Protein AF-A0A4Q9LR45-F1 (afdb_monomer_lite)

Organism: NCBI:txid1176355

InterPro domains:
  IPR012098 SRP-independent targeting protein 3 [PF10032] (1-140)
  IPR012098 SRP-independent targeting protein 3 [PTHR28112] (2-158)

Secondary structure (DSSP, 8-state):
--TT-HHHHHHHHHHHHHHHHHHHHHHHHHHHHHHHH----EEEE-----TT---S---GGGPEEEEHHHHHHHHHHHHHHHHHHHHHHHHHHHHHS---HHHHHHHTHHHHHHHH-HHHHHHTT-----SSGGGSTTT------EEEETTEEEETTSPBPHHHHHHHHHHHHHHHHHHHTS---HHHHHHHIIIIIGGGHHHHHTTS---HHHHHHHHHHHHHHHHHTTSS-TTS-HHHHHS-GGGTS--PPPHHHHHHHHHHHHHHHHHHTTTT-HHHHHHHHHHHHHT-HHHHHHHHHHHHTTSS---

Radius of gyration: 30.27 Å; chains: 1; bounding box: 72×69×68 Å

Structure (mmCIF, N/CA/C/O backbone):
data_AF-A0A4Q9LR45-F1
#
_entry.id   AF-A0A4Q9LR45-F1
#
loop_
_atom_site.group_PDB
_atom_site.id
_atom_site.type_symbol
_atom_site.label_atom_id
_atom_site.label_alt_id
_atom_site.label_comp_id
_atom_site.label_asym_id
_atom_site.label_entity_id
_atom_site.label_seq_id
_atom_site.pdbx_PDB_ins_code
_atom_site.Cartn_x
_atom_site.Cartn_y
_atom_site.Cartn_z
_atom_site.occupancy
_atom_site.B_iso_or_equiv
_atom_site.auth_seq_id
_atom_site.auth_comp_id
_atom_site.auth_asym_id
_atom_site.auth_atom_id
_atom_site.pdbx_PDB_model_num
ATOM 1 N N . MET A 1 1 ? 32.822 1.059 -38.418 1.00 50.62 1 MET A N 1
ATOM 2 C CA . MET A 1 1 ? 34.025 1.914 -38.341 1.00 50.62 1 MET A CA 1
ATOM 3 C C . MET A 1 1 ? 35.078 1.131 -37.587 1.00 50.62 1 MET A C 1
ATOM 5 O O . MET A 1 1 ? 34.837 0.823 -36.426 1.00 50.62 1 MET A O 1
ATOM 9 N N . ASP A 1 2 ? 36.186 0.773 -38.230 1.00 49.81 2 ASP A N 1
ATOM 10 C CA . ASP A 1 2 ? 37.297 0.110 -37.544 1.00 49.81 2 ASP A CA 1
ATOM 11 C C . ASP A 1 2 ? 38.003 1.102 -36.621 1.00 49.81 2 ASP A C 1
ATOM 13 O O . ASP A 1 2 ? 38.719 2.008 -37.050 1.00 49.81 2 ASP A O 1
ATOM 17 N N . MET A 1 3 ? 37.766 0.938 -35.321 1.00 57.31 3 MET A N 1
ATOM 18 C CA . MET A 1 3 ? 38.300 1.794 -34.256 1.00 57.31 3 MET A CA 1
ATOM 19 C C . MET A 1 3 ? 39.778 1.493 -33.930 1.00 57.31 3 MET A C 1
ATOM 21 O O . MET A 1 3 ? 40.296 1.995 -32.934 1.00 57.31 3 MET A O 1
ATOM 25 N N . SER A 1 4 ? 40.446 0.665 -34.739 1.00 59.03 4 SER A N 1
ATOM 26 C CA . SER A 1 4 ? 41.841 0.228 -34.588 1.00 59.03 4 SER A CA 1
ATOM 27 C C . SER A 1 4 ? 42.856 1.146 -35.282 1.00 59.03 4 SER A C 1
ATOM 29 O O . SER A 1 4 ? 44.047 1.069 -34.988 1.00 59.03 4 SER A O 1
ATOM 31 N N . ASN A 1 5 ? 42.411 2.045 -36.168 1.00 75.69 5 ASN A N 1
ATOM 32 C CA . ASN A 1 5 ? 43.290 3.016 -36.820 1.00 75.69 5 ASN A CA 1
ATOM 33 C C . ASN A 1 5 ? 43.819 4.050 -35.812 1.00 75.69 5 ASN A C 1
ATOM 35 O O . ASN A 1 5 ? 43.052 4.784 -35.181 1.00 75.69 5 ASN A O 1
ATOM 39 N N . THR A 1 6 ? 45.144 4.157 -35.710 1.00 76.88 6 THR A N 1
ATOM 40 C CA . THR A 1 6 ? 45.847 5.020 -34.742 1.00 76.88 6 THR A CA 1
ATOM 41 C C . THR A 1 6 ? 45.458 6.494 -34.871 1.00 76.88 6 THR A C 1
ATOM 43 O O . THR A 1 6 ? 45.231 7.159 -33.861 1.00 76.88 6 THR A O 1
ATOM 46 N N . ASN A 1 7 ? 45.284 6.988 -36.099 1.00 81.81 7 ASN A N 1
ATOM 47 C CA . ASN A 1 7 ? 44.856 8.363 -36.369 1.00 81.81 7 ASN A CA 1
ATOM 48 C C . ASN A 1 7 ? 43.433 8.641 -35.857 1.00 81.81 7 ASN A C 1
ATOM 50 O O . ASN A 1 7 ? 43.198 9.663 -35.217 1.00 81.81 7 ASN A O 1
ATOM 54 N N . ILE A 1 8 ? 42.501 7.702 -36.060 1.00 82.00 8 ILE A N 1
ATOM 55 C CA . ILE A 1 8 ? 41.105 7.828 -35.608 1.00 82.00 8 ILE A CA 1
ATOM 56 C C . ILE A 1 8 ? 41.048 7.870 -34.076 1.00 82.00 8 ILE A C 1
ATOM 58 O O . ILE A 1 8 ? 40.331 8.684 -33.495 1.00 82.00 8 ILE A O 1
ATOM 62 N N . LEU A 1 9 ? 41.853 7.043 -33.405 1.00 83.94 9 LEU A N 1
ATOM 63 C CA . LEU A 1 9 ? 41.926 7.009 -31.946 1.00 83.94 9 LEU A CA 1
ATOM 64 C C . LEU A 1 9 ? 42.436 8.331 -31.348 1.00 83.94 9 LEU A C 1
ATOM 66 O O . LEU A 1 9 ? 41.910 8.789 -30.332 1.00 83.94 9 LEU A O 1
ATOM 70 N N . TRP A 1 10 ? 43.441 8.957 -31.968 1.00 85.94 10 TRP A N 1
ATOM 71 C CA . TRP A 1 10 ? 43.940 10.270 -31.550 1.00 85.94 10 TRP A CA 1
ATOM 72 C C . TRP A 1 10 ? 42.901 11.372 -31.753 1.00 85.94 10 TRP A C 1
ATOM 74 O O . TRP A 1 10 ? 42.665 12.152 -30.827 1.00 85.94 10 TRP A O 1
ATOM 84 N N . SER A 1 11 ? 42.214 11.389 -32.897 1.00 87.94 11 SER A N 1
ATOM 85 C CA . SER A 1 11 ? 41.111 12.324 -33.142 1.00 87.94 11 SER A CA 1
ATOM 86 C C . SER A 1 11 ? 40.006 12.192 -32.089 1.00 87.94 11 SER A C 1
ATOM 88 O O . SER A 1 11 ? 39.550 13.195 -31.542 1.00 87.94 11 SER A O 1
ATOM 90 N N . LEU A 1 12 ? 39.625 10.965 -31.721 1.00 87.38 12 LEU A N 1
ATOM 91 C CA . LEU A 1 12 ? 38.610 10.714 -30.693 1.00 87.38 12 LEU A CA 1
ATOM 92 C C . LEU A 1 12 ? 39.022 11.202 -29.300 1.00 87.38 12 LEU A C 1
ATOM 94 O O . LEU A 1 12 ? 38.189 11.734 -28.567 1.00 87.38 12 LEU A O 1
ATOM 98 N N . ARG A 1 13 ? 40.301 11.065 -28.930 1.00 90.00 13 ARG A N 1
ATOM 99 C CA . ARG A 1 13 ? 40.826 11.593 -27.658 1.00 90.00 13 ARG A CA 1
ATOM 100 C C . ARG A 1 13 ? 40.741 13.117 -27.612 1.00 90.00 13 ARG A C 1
ATOM 102 O O . ARG A 1 13 ? 40.311 13.664 -26.602 1.00 90.00 13 ARG A O 1
ATOM 109 N N . ILE A 1 14 ? 41.095 13.790 -28.707 1.00 91.81 14 ILE A N 1
ATOM 110 C CA . ILE A 1 14 ? 41.015 15.255 -28.820 1.00 91.81 14 ILE A CA 1
ATOM 111 C C . ILE A 1 14 ? 39.556 15.724 -28.722 1.00 91.81 14 ILE A C 1
ATOM 113 O O . ILE A 1 14 ? 39.252 16.657 -27.977 1.00 91.81 14 ILE A O 1
ATOM 117 N N . ILE A 1 15 ? 38.636 15.046 -29.415 1.00 92.44 15 ILE A N 1
ATOM 118 C CA . ILE A 1 15 ? 37.194 15.336 -29.351 1.00 92.44 15 ILE A CA 1
ATOM 119 C C . ILE A 1 15 ? 36.660 15.142 -27.927 1.00 92.44 15 ILE A C 1
ATOM 121 O O . ILE A 1 15 ? 35.924 15.983 -27.417 1.00 92.44 15 ILE A O 1
ATOM 125 N N . TYR A 1 16 ? 37.056 14.066 -27.249 1.00 93.00 16 TYR A N 1
ATOM 126 C CA . TYR A 1 16 ? 36.658 13.835 -25.865 1.00 93.00 16 TYR A CA 1
ATOM 127 C C . TYR A 1 16 ? 37.179 14.936 -24.930 1.00 93.00 16 TYR A C 1
ATOM 129 O O . TYR A 1 16 ? 36.390 15.525 -24.197 1.00 93.00 16 TYR A O 1
ATOM 137 N N . VAL A 1 17 ? 38.475 15.264 -24.978 1.00 92.75 1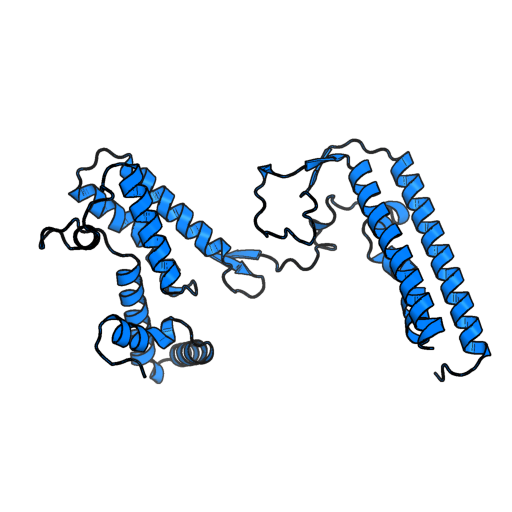7 VAL A N 1
ATOM 138 C CA . VAL A 1 17 ? 39.070 16.291 -24.102 1.00 92.75 17 VAL A CA 1
ATOM 139 C C . VAL A 1 17 ? 38.449 17.666 -24.351 1.00 92.75 17 VAL A C 1
ATOM 141 O O . VAL A 1 17 ? 38.070 18.343 -23.397 1.00 92.75 17 VAL A O 1
ATOM 144 N N . SER A 1 18 ? 38.281 18.062 -25.616 1.00 93.62 18 SER A N 1
ATOM 145 C CA . SER A 1 18 ? 37.623 19.329 -25.966 1.00 93.62 18 SER A CA 1
ATOM 146 C C . SER A 1 18 ? 36.170 19.380 -25.484 1.00 93.62 18 SER A C 1
ATOM 148 O O . SER A 1 18 ? 35.748 20.387 -24.917 1.00 93.62 18 SER A O 1
ATOM 150 N N . SER A 1 19 ? 35.428 18.278 -25.613 1.00 93.69 19 SER A N 1
ATOM 151 C CA . SER A 1 19 ? 34.068 18.148 -25.083 1.00 93.69 19 SER A CA 1
ATOM 152 C C . SER A 1 19 ? 34.016 18.259 -23.549 1.00 93.69 19 SER A C 1
ATOM 154 O O . SER A 1 19 ? 33.175 18.982 -23.011 1.00 93.69 19 SER A O 1
ATOM 156 N N . GLN A 1 20 ? 34.949 17.634 -22.821 1.00 92.38 20 GLN A N 1
ATOM 157 C CA . GLN A 1 20 ? 35.013 17.758 -21.357 1.00 92.38 20 GLN A CA 1
ATOM 158 C C . GLN A 1 20 ? 35.367 19.182 -20.905 1.00 92.38 20 GLN A C 1
ATOM 160 O O . GLN A 1 20 ? 34.785 19.683 -19.942 1.00 92.38 20 GLN A O 1
ATOM 165 N N . LEU A 1 21 ? 36.273 19.862 -21.616 1.00 94.38 21 LEU A N 1
ATOM 166 C CA . LEU A 1 21 ? 36.597 21.268 -21.354 1.00 94.38 21 LEU A CA 1
ATOM 167 C C . LEU A 1 21 ? 35.389 22.181 -21.591 1.00 94.38 21 LEU A C 1
ATOM 169 O O . LEU A 1 21 ? 35.100 23.036 -20.754 1.00 94.38 21 LEU A O 1
ATOM 173 N N . LEU A 1 22 ? 34.642 21.961 -22.679 1.00 94.19 22 LEU A N 1
ATOM 174 C CA . LEU A 1 22 ? 33.381 22.659 -22.936 1.00 94.19 22 LEU A CA 1
ATOM 175 C C . LEU A 1 22 ? 32.391 22.444 -21.780 1.00 94.19 22 LEU A C 1
ATOM 177 O O . LEU A 1 22 ? 31.763 23.394 -21.320 1.00 94.19 22 LEU A O 1
ATOM 181 N N . TYR A 1 23 ? 32.263 21.214 -21.278 1.00 93.94 23 TYR A N 1
ATOM 182 C CA . TYR A 1 23 ? 31.345 20.914 -20.180 1.00 93.94 23 TYR A CA 1
ATOM 183 C C . TYR A 1 23 ? 31.726 21.629 -18.878 1.00 93.94 23 TYR A C 1
ATOM 185 O O . TYR A 1 23 ? 30.859 22.218 -18.229 1.00 93.94 23 TYR A O 1
ATOM 193 N N . LEU A 1 24 ? 33.020 21.653 -18.533 1.00 94.12 24 LEU A N 1
ATOM 194 C CA . LEU A 1 24 ? 33.535 22.414 -17.388 1.00 94.12 24 LEU A CA 1
ATOM 195 C C . LEU A 1 24 ? 33.289 23.916 -17.542 1.00 94.12 24 LEU A C 1
ATOM 197 O O . LEU A 1 24 ? 32.894 24.567 -16.576 1.00 94.12 24 LEU A O 1
ATOM 201 N N . LEU A 1 25 ? 33.474 24.459 -18.748 1.00 94.81 25 LEU A N 1
ATOM 202 C CA . LEU A 1 25 ? 33.193 25.864 -19.037 1.00 94.81 25 LEU A CA 1
ATOM 203 C C . LEU A 1 25 ? 31.709 26.195 -18.816 1.00 94.81 25 LEU A C 1
ATOM 205 O O . LEU A 1 25 ? 31.388 27.183 -18.157 1.00 94.81 25 LEU A O 1
ATOM 209 N N . LEU A 1 26 ? 30.796 25.355 -19.310 1.00 94.56 26 LEU A N 1
ATOM 210 C CA . LEU A 1 26 ? 29.355 25.537 -19.108 1.00 94.56 26 LEU A CA 1
ATOM 211 C C . LEU A 1 26 ? 28.974 25.464 -17.623 1.00 94.56 26 LEU A C 1
ATOM 213 O O . LEU A 1 26 ? 28.213 26.301 -17.138 1.00 94.56 26 LEU A O 1
ATOM 217 N N . LEU A 1 27 ? 29.536 24.508 -16.881 1.00 93.38 27 LEU A N 1
ATOM 218 C CA . LEU A 1 27 ? 29.341 24.393 -15.434 1.00 93.38 27 LEU A CA 1
ATOM 219 C C . LEU A 1 27 ? 29.878 25.614 -14.678 1.00 93.38 27 LEU A C 1
ATOM 221 O O . LEU A 1 27 ? 29.226 26.097 -13.752 1.00 93.38 27 LEU A O 1
ATOM 225 N N . TYR A 1 28 ? 31.024 26.150 -15.094 1.00 95.00 28 TYR A N 1
ATOM 226 C CA . TYR A 1 28 ? 31.586 27.375 -14.534 1.00 95.00 28 TYR A CA 1
ATOM 227 C C . TYR A 1 28 ? 30.656 28.581 -14.749 1.00 95.00 28 TYR A C 1
ATOM 229 O O . TYR A 1 28 ? 30.386 29.328 -13.806 1.00 95.00 28 TYR A O 1
ATOM 237 N N . ILE A 1 29 ? 30.084 28.728 -15.951 1.00 94.81 29 ILE A N 1
ATOM 238 C CA . ILE A 1 29 ? 29.087 29.770 -16.246 1.00 94.81 29 ILE A CA 1
ATOM 239 C C . ILE A 1 29 ? 27.854 29.614 -15.345 1.00 94.81 29 ILE A C 1
ATOM 241 O O . ILE A 1 29 ? 27.395 30.597 -14.762 1.00 94.81 29 ILE A O 1
ATOM 245 N N . ILE A 1 30 ? 27.335 28.389 -15.193 1.00 93.62 30 ILE A N 1
ATOM 246 C CA . ILE A 1 30 ? 26.181 28.101 -14.326 1.00 93.62 30 ILE A CA 1
ATOM 247 C C . ILE A 1 30 ? 26.490 28.470 -12.872 1.00 93.62 30 ILE A C 1
ATOM 249 O O . ILE A 1 30 ? 25.698 29.173 -12.249 1.00 93.62 30 ILE A O 1
ATOM 253 N N . LYS A 1 31 ? 27.652 28.067 -12.339 1.00 95.06 31 LYS A N 1
ATOM 254 C CA . LYS A 1 31 ? 28.078 28.414 -10.975 1.00 95.06 31 LYS A CA 1
ATOM 255 C C . LYS A 1 31 ? 28.068 29.926 -10.756 1.00 95.06 31 LYS A C 1
ATOM 257 O O . LYS A 1 31 ? 27.512 30.394 -9.764 1.00 95.06 31 LYS A O 1
ATOM 262 N N . ASN A 1 32 ? 28.651 30.683 -11.683 1.00 93.56 32 ASN A N 1
ATOM 263 C CA . ASN A 1 32 ? 28.686 32.138 -11.581 1.00 93.56 32 ASN A CA 1
ATOM 264 C C . ASN A 1 32 ? 27.270 32.728 -11.613 1.00 93.56 32 ASN A C 1
ATOM 266 O O . ASN A 1 32 ? 26.949 33.563 -10.773 1.00 93.56 32 ASN A O 1
ATOM 270 N N . ARG A 1 33 ? 26.382 32.234 -12.489 1.00 92.12 33 ARG A N 1
ATOM 271 C CA . ARG A 1 33 ? 24.977 32.676 -12.520 1.00 92.12 33 ARG A CA 1
ATOM 272 C C . ARG A 1 33 ? 24.214 32.341 -11.232 1.00 92.12 33 ARG A C 1
ATOM 274 O O . ARG A 1 33 ? 23.449 33.184 -10.769 1.00 92.12 33 ARG A O 1
ATOM 281 N N . ILE A 1 34 ? 24.429 31.173 -10.618 1.00 91.88 34 ILE A N 1
ATOM 282 C CA . ILE A 1 34 ? 23.824 30.815 -9.317 1.00 91.88 34 ILE A CA 1
ATOM 283 C C . ILE A 1 34 ? 24.259 31.814 -8.236 1.00 91.88 34 ILE A C 1
ATOM 285 O O . ILE A 1 34 ? 23.434 32.331 -7.484 1.00 91.88 34 ILE A O 1
ATOM 289 N N . ILE A 1 35 ? 25.556 32.127 -8.178 1.00 92.06 35 ILE A N 1
ATOM 290 C CA . ILE A 1 35 ? 26.108 33.051 -7.180 1.00 92.06 35 ILE A CA 1
ATOM 291 C C . ILE A 1 35 ? 25.582 34.475 -7.400 1.00 92.06 35 ILE A C 1
ATOM 293 O O . ILE A 1 35 ? 25.197 35.122 -6.429 1.00 92.06 35 ILE A O 1
ATOM 297 N N . SER A 1 36 ? 25.521 34.940 -8.652 1.00 89.69 36 SER A N 1
ATOM 298 C CA . SER A 1 36 ? 25.036 36.282 -8.998 1.00 89.69 36 SER A CA 1
ATOM 299 C C . SER A 1 36 ? 23.527 36.461 -8.818 1.00 89.69 36 SER A C 1
ATOM 301 O O . SER A 1 36 ? 23.096 37.554 -8.471 1.00 89.69 36 SER A O 1
ATOM 303 N N . THR A 1 37 ? 22.717 35.421 -9.048 1.00 86.50 37 THR A N 1
ATOM 304 C CA . THR A 1 37 ? 21.251 35.500 -8.878 1.00 86.50 37 THR A CA 1
ATOM 305 C C . THR A 1 37 ? 20.826 35.533 -7.411 1.00 86.50 37 THR A C 1
ATOM 307 O O . THR A 1 37 ? 19.834 36.180 -7.097 1.00 86.50 37 THR A O 1
ATOM 310 N N . ASN A 1 38 ? 21.587 34.880 -6.522 1.00 86.44 38 ASN A N 1
ATOM 311 C CA . ASN A 1 38 ? 21.456 34.956 -5.062 1.00 86.44 38 ASN A CA 1
ATOM 312 C C . ASN A 1 38 ? 20.004 34.879 -4.531 1.00 86.44 38 ASN A C 1
ATOM 314 O O . ASN A 1 38 ? 19.595 35.685 -3.699 1.00 86.44 38 ASN A O 1
ATOM 318 N N . ASP A 1 39 ? 19.225 33.910 -5.017 1.00 84.88 39 ASP A N 1
ATOM 319 C CA . ASP A 1 39 ? 17.818 33.734 -4.641 1.00 84.88 39 ASP A CA 1
ATOM 320 C C . ASP A 1 39 ? 17.684 33.163 -3.217 1.00 84.88 39 ASP A C 1
ATOM 322 O O . ASP A 1 39 ? 18.119 32.040 -2.953 1.00 84.88 39 ASP A O 1
ATOM 326 N N . THR A 1 40 ? 17.099 33.945 -2.304 1.00 87.81 40 THR A N 1
ATOM 327 C CA . THR A 1 40 ? 16.945 33.620 -0.872 1.00 87.81 40 THR A CA 1
ATOM 328 C C . THR A 1 40 ? 15.577 33.041 -0.508 1.00 87.81 40 THR A C 1
ATOM 330 O O . THR A 1 40 ? 15.289 32.835 0.674 1.00 87.81 40 THR A O 1
ATOM 333 N N . ARG A 1 41 ? 14.711 32.769 -1.494 1.00 87.00 41 ARG A N 1
ATOM 334 C CA . ARG A 1 41 ? 13.416 32.122 -1.242 1.00 87.00 41 ARG A CA 1
ATOM 335 C C . ARG A 1 41 ? 13.628 30.759 -0.587 1.00 87.00 41 ARG A C 1
ATOM 337 O O . ARG A 1 41 ? 14.556 30.033 -0.934 1.00 87.00 41 ARG A O 1
ATOM 344 N N . LYS A 1 42 ? 12.764 30.414 0.369 1.00 87.00 42 LYS A N 1
ATOM 345 C CA . LYS A 1 42 ? 12.835 29.146 1.103 1.00 87.00 42 LYS A CA 1
ATOM 346 C C . LYS A 1 42 ? 12.077 28.040 0.371 1.00 87.00 42 LYS A C 1
ATOM 348 O O . LYS A 1 42 ? 10.993 28.271 -0.160 1.00 87.00 42 LYS A O 1
ATOM 353 N N . LEU A 1 43 ? 12.641 26.839 0.388 1.00 83.69 43 LEU A N 1
ATOM 354 C CA . LEU A 1 43 ? 12.117 25.622 -0.218 1.00 83.69 43 LEU A CA 1
ATOM 355 C C . LEU A 1 43 ? 12.138 24.488 0.808 1.00 83.69 43 LEU A C 1
ATOM 357 O O . LEU A 1 43 ? 13.153 24.281 1.468 1.00 83.69 43 LEU A O 1
ATOM 361 N N . LYS A 1 44 ? 11.051 23.721 0.911 1.00 81.00 44 LYS A N 1
ATOM 362 C CA . LYS A 1 44 ? 11.016 22.490 1.711 1.00 81.00 44 LYS A CA 1
ATOM 363 C C . LYS A 1 44 ? 11.484 21.322 0.849 1.00 81.00 44 LYS A C 1
ATOM 365 O O . LYS A 1 44 ? 10.873 21.046 -0.181 1.00 81.00 44 LYS A O 1
ATOM 370 N N . VAL A 1 45 ? 12.569 20.658 1.242 1.00 77.19 45 VAL A N 1
ATOM 371 C CA . VAL A 1 45 ? 13.141 19.525 0.496 1.00 77.19 45 VAL A CA 1
ATOM 372 C C . VAL A 1 45 ? 13.344 18.331 1.419 1.00 77.19 45 VAL A C 1
ATOM 374 O O . VAL A 1 45 ? 13.695 18.483 2.588 1.00 77.19 45 VAL A O 1
ATOM 377 N N . LYS A 1 46 ? 13.148 17.126 0.873 1.00 68.75 46 LYS A N 1
ATOM 378 C CA . LYS A 1 46 ? 13.417 15.869 1.580 1.00 68.75 46 LYS A CA 1
ATOM 379 C C . LYS A 1 46 ? 14.900 15.778 1.972 1.00 68.75 46 LYS A C 1
ATOM 381 O O . LYS A 1 46 ? 15.756 16.067 1.127 1.00 68.75 46 LYS A O 1
ATOM 386 N N . PRO A 1 47 ? 15.229 15.363 3.207 1.00 63.00 47 PRO A N 1
ATOM 387 C CA . PRO A 1 47 ? 16.612 15.154 3.608 1.00 63.00 47 PRO A CA 1
ATOM 388 C C . PRO A 1 47 ? 17.247 14.038 2.769 1.00 63.00 47 PRO A C 1
ATOM 390 O O . PRO A 1 47 ? 16.591 13.083 2.350 1.00 63.00 47 PRO A O 1
ATOM 393 N N . GLU A 1 48 ? 18.547 14.159 2.502 1.00 56.31 48 GLU A N 1
ATOM 394 C CA . GLU A 1 48 ? 19.299 13.072 1.876 1.00 56.31 48 GLU A CA 1
ATOM 395 C C . GLU A 1 48 ? 19.537 11.981 2.911 1.00 56.31 48 GLU A C 1
ATOM 397 O O . GLU A 1 48 ? 20.365 12.124 3.807 1.00 56.31 48 GLU A O 1
ATOM 402 N N . ILE A 1 49 ? 18.801 10.884 2.775 1.00 53.91 49 ILE A N 1
ATOM 403 C CA . ILE A 1 49 ? 19.033 9.686 3.568 1.00 53.91 49 ILE A CA 1
ATOM 404 C C . ILE A 1 49 ? 20.352 9.044 3.108 1.00 53.91 49 ILE A C 1
ATOM 406 O O . ILE A 1 49 ? 20.618 8.940 1.905 1.00 53.91 49 ILE A O 1
ATOM 410 N N . SER A 1 50 ? 21.188 8.608 4.055 1.00 41.06 50 SER A N 1
ATOM 411 C CA . SER A 1 50 ? 22.412 7.860 3.746 1.00 41.06 50 SER A CA 1
ATOM 412 C C . SER A 1 50 ? 22.079 6.579 2.963 1.00 41.06 50 SER A C 1
ATOM 414 O O . SER A 1 50 ? 21.034 5.963 3.172 1.00 41.06 50 SER A O 1
ATOM 416 N N . PHE A 1 51 ? 22.969 6.143 2.064 1.00 40.47 51 PHE A N 1
ATOM 417 C CA . PHE A 1 51 ? 22.742 4.963 1.208 1.00 40.47 51 PHE A CA 1
ATOM 418 C C . PHE A 1 51 ? 22.408 3.683 2.007 1.00 40.47 51 PHE A C 1
ATOM 420 O O . PHE A 1 51 ? 21.771 2.777 1.479 1.00 40.47 51 PHE A O 1
ATOM 427 N N . PHE A 1 52 ? 22.795 3.632 3.285 1.00 45.62 52 PHE A N 1
ATOM 428 C CA . PHE A 1 52 ? 22.590 2.505 4.195 1.00 45.62 52 PHE A CA 1
ATOM 429 C C . PHE A 1 52 ? 21.318 2.591 5.061 1.00 45.62 52 PHE A C 1
ATOM 431 O O . PHE A 1 52 ? 21.018 1.634 5.765 1.00 45.62 52 PHE A O 1
ATOM 438 N N . GLN A 1 53 ? 20.555 3.689 5.021 1.00 43.22 53 GLN A N 1
ATOM 439 C CA . GLN A 1 53 ? 19.371 3.899 5.877 1.00 43.22 53 GLN A CA 1
ATOM 440 C C . GLN A 1 53 ? 18.087 4.147 5.078 1.00 43.22 53 GLN A C 1
ATOM 442 O O 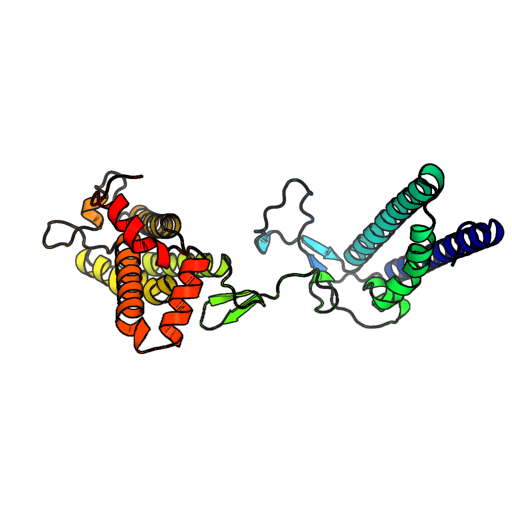. GLN A 1 53 ? 17.213 4.890 5.510 1.00 43.22 53 GLN A O 1
ATOM 447 N N . ARG A 1 54 ? 17.959 3.564 3.885 1.00 37.59 54 ARG A N 1
ATOM 448 C CA . ARG A 1 54 ? 16.818 3.817 3.000 1.00 37.59 54 ARG A CA 1
ATOM 449 C C . ARG A 1 54 ? 15.534 3.155 3.523 1.00 37.59 54 ARG A C 1
ATOM 451 O O . ARG A 1 54 ? 15.215 2.040 3.131 1.00 37.59 54 ARG A O 1
ATOM 458 N N . ASN A 1 55 ? 14.794 3.867 4.368 1.00 38.84 55 ASN A N 1
ATOM 459 C CA . ASN A 1 55 ? 13.397 3.574 4.682 1.00 38.84 55 ASN A CA 1
ATOM 460 C C . ASN A 1 55 ? 12.514 4.510 3.836 1.00 38.84 55 ASN A C 1
ATOM 462 O O . ASN A 1 55 ? 12.640 5.728 3.923 1.00 38.84 55 ASN A O 1
ATOM 466 N N . ASP A 1 56 ? 11.640 3.955 2.991 1.00 41.16 56 ASP A N 1
ATOM 467 C CA . ASP A 1 56 ? 10.836 4.701 1.999 1.00 41.16 56 ASP A CA 1
ATOM 468 C C . ASP A 1 56 ? 9.599 5.429 2.589 1.00 41.16 56 ASP A C 1
ATOM 470 O O . ASP A 1 56 ? 8.702 5.864 1.861 1.00 41.16 56 ASP A O 1
ATOM 474 N N . THR A 1 57 ? 9.554 5.617 3.907 1.00 44.47 57 THR A N 1
ATOM 475 C CA . THR A 1 57 ? 8.474 6.297 4.635 1.00 44.47 57 THR A CA 1
ATOM 476 C C . THR A 1 57 ? 9.043 7.474 5.423 1.00 44.47 57 THR A C 1
ATOM 478 O O . THR A 1 57 ? 9.351 7.333 6.602 1.00 44.47 57 THR A O 1
ATOM 481 N N . LEU A 1 58 ? 9.208 8.626 4.769 1.00 44.84 58 LEU A N 1
ATOM 482 C CA . LEU A 1 58 ? 9.465 9.888 5.471 1.00 44.84 58 LEU A CA 1
ATOM 483 C C . LEU A 1 58 ? 8.158 10.684 5.535 1.00 44.84 58 LEU A C 1
ATOM 485 O O . LEU A 1 58 ? 7.538 10.942 4.494 1.00 44.84 58 LEU A O 1
ATOM 489 N N . GLU A 1 59 ? 7.745 11.028 6.751 1.00 44.81 59 GLU A N 1
ATOM 490 C CA . GLU A 1 59 ? 6.611 11.907 7.052 1.00 44.81 59 GLU A CA 1
ATOM 491 C C . GLU A 1 59 ? 6.950 13.370 6.681 1.00 44.81 59 GLU A C 1
ATOM 493 O O . GLU A 1 59 ? 8.118 13.741 6.550 1.00 44.81 59 GLU A O 1
ATOM 498 N N . GLU A 1 60 ? 5.936 14.219 6.463 1.00 46.81 60 GLU A N 1
ATOM 499 C CA . GLU A 1 60 ? 6.122 15.628 6.052 1.00 46.81 60 GLU A CA 1
ATOM 500 C C . GLU A 1 60 ? 6.922 16.469 7.068 1.00 46.81 60 GLU A C 1
ATOM 502 O O . GLU A 1 60 ? 7.519 17.480 6.689 1.00 46.81 60 GLU A O 1
ATOM 507 N N . ASP A 1 61 ? 6.992 16.020 8.324 1.00 43.84 61 ASP A N 1
ATOM 508 C CA . ASP A 1 61 ? 7.657 16.704 9.437 1.00 43.84 61 ASP A CA 1
ATOM 509 C C . ASP A 1 61 ? 9.199 16.619 9.400 1.00 43.84 61 ASP A C 1
ATOM 511 O O . ASP A 1 61 ? 9.873 17.352 10.122 1.00 43.84 61 ASP A O 1
ATOM 515 N N . GLU A 1 62 ? 9.785 15.799 8.519 1.00 55.28 62 GLU A N 1
ATOM 516 C CA . GLU A 1 62 ? 11.248 15.671 8.359 1.00 55.28 62 GLU A CA 1
ATOM 517 C C . GLU A 1 62 ? 11.832 16.532 7.219 1.00 55.28 62 GLU A C 1
ATOM 519 O O . GLU A 1 62 ? 13.028 16.467 6.920 1.00 55.28 62 GLU A O 1
ATOM 524 N N . MET A 1 63 ? 11.009 17.344 6.548 1.00 60.12 63 MET A N 1
ATOM 525 C CA . MET A 1 63 ? 11.444 18.195 5.433 1.00 60.12 63 MET A CA 1
ATOM 526 C C . MET A 1 63 ? 12.345 19.341 5.913 1.00 60.12 63 MET A C 1
ATOM 528 O O . MET A 1 63 ? 11.968 20.128 6.778 1.00 60.12 63 MET A O 1
ATOM 532 N N . VAL A 1 64 ? 13.515 19.500 5.290 1.00 75.12 64 VAL A N 1
ATOM 533 C CA . VAL A 1 64 ? 14.461 20.574 5.622 1.00 75.12 64 VAL A CA 1
ATOM 534 C C . VAL A 1 64 ? 14.143 21.817 4.791 1.00 75.12 64 VAL A C 1
ATOM 536 O O . VAL A 1 64 ? 14.020 21.741 3.565 1.00 75.12 64 VAL A O 1
ATOM 539 N N . GLU A 1 65 ? 14.037 22.975 5.446 1.00 80.44 65 GLU A N 1
ATOM 540 C CA . GLU A 1 65 ? 13.963 24.270 4.766 1.00 80.44 65 GLU A CA 1
ATOM 541 C C . GLU A 1 65 ? 15.353 24.687 4.274 1.00 80.44 65 GLU A C 1
ATOM 543 O O . GLU A 1 65 ? 16.258 24.937 5.069 1.00 80.44 65 GLU A O 1
ATOM 548 N N . ILE A 1 66 ? 15.520 24.794 2.959 1.00 85.25 66 ILE A N 1
ATOM 549 C CA . ILE A 1 66 ? 16.752 25.259 2.316 1.00 85.25 66 ILE A CA 1
ATOM 550 C C . ILE A 1 66 ? 16.460 26.427 1.376 1.00 85.25 66 ILE A C 1
ATOM 552 O O . ILE A 1 66 ? 15.360 26.557 0.842 1.00 85.25 66 ILE A O 1
ATOM 556 N N . SER A 1 67 ? 17.445 27.296 1.163 1.00 89.88 67 SER A N 1
ATOM 557 C CA . SER A 1 67 ? 17.332 28.390 0.197 1.00 89.88 67 SER A CA 1
ATOM 558 C C . SER A 1 67 ? 17.393 27.871 -1.245 1.00 89.88 67 SER A C 1
ATOM 560 O O . SER A 1 67 ? 18.082 26.887 -1.524 1.00 89.88 67 SER A O 1
ATOM 562 N N . PHE A 1 68 ? 16.732 28.552 -2.184 1.00 88.19 68 PHE A N 1
ATOM 563 C CA . PHE A 1 68 ? 16.796 28.238 -3.619 1.00 88.19 68 PHE A CA 1
ATOM 564 C C . PHE A 1 68 ? 18.240 28.239 -4.143 1.00 88.19 68 PHE A C 1
ATOM 566 O O . PHE A 1 68 ? 18.636 27.318 -4.859 1.00 88.19 68 PHE A O 1
ATOM 573 N N . LYS A 1 69 ? 19.052 29.224 -3.736 1.00 90.00 69 LYS A N 1
ATOM 574 C CA . LYS A 1 69 ? 20.485 29.275 -4.066 1.00 90.00 69 LYS A CA 1
ATOM 575 C C . LYS A 1 69 ? 21.241 28.045 -3.565 1.00 90.00 69 LYS A C 1
ATOM 577 O O . LYS A 1 69 ? 22.037 27.470 -4.306 1.00 90.00 69 LYS A O 1
ATOM 582 N N . ASP A 1 70 ? 21.006 27.655 -2.315 1.00 89.19 70 ASP A N 1
ATOM 583 C CA . ASP A 1 70 ? 21.717 26.539 -1.686 1.00 89.19 70 ASP A CA 1
ATOM 584 C C . ASP A 1 70 ? 21.307 25.207 -2.316 1.00 89.19 70 ASP A C 1
ATOM 586 O O . ASP A 1 70 ? 22.153 24.340 -2.535 1.00 89.19 70 ASP A O 1
ATOM 590 N N . TYR A 1 71 ? 20.029 25.069 -2.683 1.00 90.62 71 TYR A N 1
ATOM 591 C CA . TYR A 1 71 ? 19.528 23.930 -3.446 1.00 90.62 71 TYR A CA 1
ATOM 592 C C . TYR A 1 71 ? 20.207 23.817 -4.817 1.00 90.62 71 TYR A C 1
ATOM 594 O O . TYR A 1 71 ? 20.769 22.769 -5.140 1.00 90.62 71 TYR A O 1
ATOM 602 N N . ASP A 1 72 ? 20.228 24.899 -5.599 1.00 92.06 72 ASP A N 1
ATOM 603 C CA . ASP A 1 72 ? 20.843 24.898 -6.931 1.00 92.06 72 ASP A CA 1
ATOM 604 C C . ASP A 1 72 ? 22.355 24.657 -6.860 1.00 92.06 72 ASP A C 1
ATOM 606 O O . ASP A 1 72 ? 22.912 23.914 -7.672 1.00 92.06 72 ASP A O 1
ATOM 610 N N . TYR A 1 73 ? 23.029 25.228 -5.857 1.00 92.25 73 TYR A N 1
ATOM 611 C CA . TYR A 1 73 ? 24.446 24.972 -5.608 1.00 92.25 73 TYR A CA 1
ATOM 612 C C . TYR A 1 73 ? 24.705 23.512 -5.208 1.00 92.25 73 TYR A C 1
ATOM 614 O O . TYR A 1 73 ? 25.686 22.904 -5.649 1.00 92.25 73 TYR A O 1
ATOM 622 N N . LYS A 1 74 ? 23.810 22.914 -4.413 1.00 90.81 74 LYS A N 1
ATOM 623 C CA . LYS A 1 74 ? 23.875 21.498 -4.047 1.00 90.81 74 LYS A CA 1
ATOM 624 C C . LYS A 1 74 ? 23.733 20.608 -5.280 1.00 90.81 74 LYS A C 1
ATOM 626 O O . LYS A 1 74 ? 24.578 19.734 -5.481 1.00 90.81 74 LYS A O 1
ATOM 631 N N . GLU A 1 75 ? 22.749 20.857 -6.138 1.00 90.44 75 GLU A N 1
ATOM 632 C CA . GLU A 1 75 ? 22.566 20.124 -7.399 1.00 90.44 75 GLU A CA 1
ATOM 633 C C . GLU A 1 75 ? 23.753 20.314 -8.359 1.00 90.44 75 GLU A C 1
ATOM 635 O O . GLU A 1 75 ? 24.259 19.340 -8.921 1.00 90.44 75 GLU A O 1
ATOM 640 N N . TYR A 1 76 ? 24.300 21.529 -8.457 1.00 93.94 76 TYR A N 1
ATOM 641 C CA . TYR A 1 76 ? 25.543 21.796 -9.185 1.00 93.94 76 TYR A CA 1
ATOM 642 C C . TYR A 1 76 ? 26.703 20.938 -8.658 1.00 93.94 76 TYR A C 1
ATOM 644 O O . TYR A 1 76 ? 27.418 20.294 -9.431 1.00 93.94 76 TYR A O 1
ATOM 652 N N . SER A 1 77 ? 26.874 20.879 -7.333 1.00 91.81 77 SER A N 1
ATOM 653 C CA . SER A 1 77 ? 27.961 20.120 -6.710 1.00 91.81 77 SER A CA 1
ATOM 654 C C . SER A 1 77 ? 27.853 18.615 -6.980 1.00 91.81 77 SER A C 1
ATOM 656 O O . SER A 1 77 ? 28.876 17.952 -7.162 1.00 91.81 77 SER A O 1
ATOM 658 N N . LYS A 1 78 ? 26.628 18.075 -7.070 1.00 91.00 78 LYS A N 1
ATOM 659 C CA . LYS A 1 78 ? 26.376 16.675 -7.442 1.00 91.00 78 LYS A CA 1
ATOM 660 C C . LYS A 1 78 ? 26.812 16.394 -8.873 1.00 91.00 78 LYS A C 1
ATOM 662 O O . LYS A 1 78 ? 27.504 15.404 -9.104 1.00 91.00 78 LYS A O 1
ATOM 667 N N . ILE A 1 79 ? 26.448 17.270 -9.812 1.00 91.88 79 ILE A N 1
ATOM 668 C CA . ILE A 1 79 ? 26.839 17.137 -11.222 1.00 91.88 79 ILE A CA 1
ATOM 669 C C . ILE A 1 79 ? 28.364 17.174 -11.350 1.00 91.88 79 ILE A C 1
ATOM 671 O O . ILE A 1 79 ? 28.941 16.298 -11.990 1.00 91.88 79 ILE A O 1
ATOM 675 N N . LEU A 1 80 ? 29.023 18.129 -10.687 1.00 93.38 80 LEU A N 1
ATOM 676 C CA . LEU A 1 80 ? 30.480 18.265 -10.724 1.00 93.38 80 LEU A CA 1
ATOM 677 C C . LEU A 1 80 ? 31.188 17.018 -10.166 1.00 93.38 80 LEU A C 1
ATOM 679 O O . LEU A 1 80 ? 32.098 16.487 -10.799 1.00 93.38 80 LEU A O 1
ATOM 683 N N . LYS A 1 81 ? 30.753 16.511 -9.004 1.00 92.38 81 LYS A N 1
ATOM 684 C CA . LYS A 1 81 ? 31.308 15.281 -8.410 1.00 92.38 81 LYS A CA 1
ATOM 685 C C . LYS A 1 81 ? 31.094 14.067 -9.316 1.00 92.38 81 LYS A C 1
ATOM 687 O O . LYS A 1 81 ? 32.024 13.292 -9.524 1.00 92.38 81 LYS A O 1
ATOM 692 N N . GLY A 1 82 ? 29.891 13.919 -9.874 1.00 90.25 82 GLY A N 1
ATOM 693 C CA . GLY A 1 82 ? 29.561 12.836 -10.802 1.00 90.25 82 GLY A CA 1
ATOM 694 C C . GLY A 1 82 ? 30.425 12.869 -12.062 1.00 90.25 82 GLY A C 1
ATOM 695 O O . GLY A 1 82 ? 30.955 11.836 -12.465 1.00 90.25 82 GLY A O 1
ATOM 696 N N . MET A 1 83 ? 30.644 14.059 -12.625 1.00 91.25 83 MET A N 1
ATOM 697 C CA . MET A 1 83 ? 31.528 14.265 -13.771 1.00 91.25 83 MET A CA 1
ATOM 698 C C . MET A 1 83 ? 32.971 13.833 -13.470 1.00 91.25 83 MET A C 1
ATOM 700 O O . MET A 1 83 ? 33.569 13.130 -14.280 1.00 91.25 83 MET A O 1
ATOM 704 N N . LEU A 1 84 ? 33.528 14.210 -12.313 1.00 92.31 84 LEU A N 1
ATOM 705 C CA . LEU A 1 84 ? 34.896 13.830 -11.930 1.00 92.31 84 LEU A CA 1
ATOM 706 C C . LEU A 1 84 ? 35.056 12.310 -11.812 1.00 92.31 84 LEU A C 1
ATOM 708 O O . LEU A 1 84 ? 36.011 11.744 -12.343 1.00 92.31 84 LEU A O 1
ATOM 712 N N . ILE A 1 85 ? 34.099 11.638 -11.167 1.00 92.00 85 ILE A N 1
ATOM 713 C CA . ILE A 1 85 ? 34.089 10.173 -11.057 1.00 92.00 85 ILE A CA 1
ATOM 714 C C . ILE A 1 85 ? 33.988 9.539 -12.450 1.00 92.00 85 ILE A C 1
ATOM 716 O O . ILE A 1 85 ? 34.737 8.619 -12.776 1.00 92.00 85 ILE A O 1
ATOM 720 N N . GLN A 1 86 ? 33.095 10.051 -13.298 1.00 90.25 86 GLN A N 1
ATOM 721 C CA . GLN A 1 86 ? 32.891 9.548 -14.653 1.00 90.25 86 GLN A CA 1
ATOM 722 C C . GLN A 1 86 ? 34.146 9.697 -15.529 1.00 90.25 86 GLN A C 1
ATOM 724 O O . GLN A 1 86 ? 34.483 8.777 -16.280 1.00 90.25 86 GLN A O 1
ATOM 729 N N . PHE A 1 87 ? 34.855 10.820 -15.395 1.00 91.56 87 PHE A N 1
ATOM 730 C CA . PHE A 1 87 ? 36.122 11.079 -16.073 1.00 91.56 87 PHE A CA 1
ATOM 731 C C . PHE A 1 87 ? 37.203 10.071 -15.655 1.00 91.56 87 PHE A C 1
ATOM 733 O O . PHE A 1 87 ? 37.859 9.486 -16.519 1.00 91.56 87 PHE A O 1
ATOM 740 N N . LEU A 1 88 ? 37.341 9.801 -14.350 1.00 93.25 88 LEU A N 1
ATOM 741 C CA . LEU A 1 88 ? 38.285 8.804 -13.827 1.00 93.25 88 LEU A CA 1
ATOM 742 C C . LEU A 1 88 ? 37.980 7.391 -14.342 1.00 93.25 88 LEU A C 1
ATOM 744 O O . LEU A 1 88 ? 38.893 6.677 -14.756 1.00 93.25 88 LEU A O 1
ATOM 748 N N . ILE A 1 89 ? 36.702 7.004 -14.372 1.00 92.75 89 ILE A N 1
ATOM 749 C CA . ILE A 1 89 ? 36.270 5.696 -14.884 1.00 92.75 89 ILE A CA 1
ATOM 750 C C . ILE A 1 89 ? 36.635 5.537 -16.360 1.00 92.75 89 ILE A C 1
ATOM 752 O O . ILE A 1 89 ? 37.129 4.483 -16.758 1.00 92.75 89 ILE A O 1
ATOM 756 N N . VAL A 1 90 ? 36.424 6.564 -17.188 1.00 91.69 90 VAL A N 1
ATOM 757 C CA . VAL A 1 90 ? 36.740 6.446 -18.618 1.00 91.69 90 VAL A CA 1
ATOM 758 C C . VAL A 1 90 ? 38.223 6.500 -18.912 1.00 91.69 90 VAL A C 1
ATOM 760 O O . VAL A 1 90 ? 38.663 5.762 -19.792 1.00 91.69 90 VAL A O 1
ATOM 763 N N . ILE A 1 91 ? 39.008 7.254 -18.142 1.00 90.25 91 ILE A N 1
ATOM 764 C CA . ILE A 1 91 ? 40.468 7.115 -18.175 1.00 90.25 91 ILE A CA 1
ATOM 765 C C . ILE A 1 91 ? 40.846 5.662 -17.877 1.00 90.25 91 ILE A C 1
ATOM 767 O O . ILE A 1 91 ? 41.553 5.040 -18.666 1.00 90.25 91 ILE A O 1
ATOM 771 N N . PHE A 1 92 ? 40.331 5.087 -16.791 1.00 93.12 92 PHE A N 1
ATOM 772 C CA . PHE A 1 92 ? 40.651 3.713 -16.423 1.00 93.12 92 PHE A CA 1
ATOM 773 C C . PHE A 1 92 ? 40.284 2.710 -17.527 1.00 93.12 92 PHE A C 1
ATOM 775 O O . PHE A 1 92 ? 41.134 1.928 -17.945 1.00 93.12 92 PHE A O 1
ATOM 782 N N . ILE A 1 93 ? 39.060 2.760 -18.059 1.00 90.38 93 ILE A N 1
ATOM 783 C CA . ILE A 1 93 ? 38.603 1.835 -19.109 1.00 90.38 93 ILE A CA 1
ATOM 784 C C . ILE A 1 93 ? 39.427 1.991 -20.394 1.00 90.38 93 ILE A C 1
ATOM 786 O O . ILE A 1 93 ? 39.845 0.999 -20.989 1.00 90.38 93 ILE A O 1
ATOM 790 N N . HIS A 1 94 ? 39.700 3.222 -20.818 1.00 85.94 94 HIS A N 1
ATOM 791 C CA . HIS A 1 94 ? 40.415 3.482 -22.066 1.00 85.94 94 HIS A CA 1
ATOM 792 C C . HIS A 1 94 ? 41.889 3.075 -22.000 1.00 85.94 94 HIS A C 1
ATOM 794 O O . HIS A 1 94 ? 42.407 2.488 -22.949 1.00 85.94 94 HIS A O 1
ATOM 800 N N . PHE A 1 95 ? 42.564 3.349 -20.879 1.00 86.38 95 PHE A N 1
ATOM 801 C CA . PHE A 1 95 ? 43.984 3.026 -20.715 1.00 86.38 95 PHE A CA 1
ATOM 802 C C . PHE A 1 95 ? 44.226 1.575 -20.291 1.00 86.38 95 PHE A C 1
ATOM 804 O O . PHE A 1 95 ? 45.196 0.976 -20.747 1.00 86.38 95 PHE A O 1
ATOM 811 N N . LYS A 1 96 ? 43.370 0.996 -19.437 1.00 88.44 96 LYS A N 1
ATOM 812 C CA . LYS A 1 96 ? 43.571 -0.362 -18.905 1.00 88.44 96 LYS A CA 1
ATOM 813 C C . LYS A 1 96 ? 42.920 -1.452 -19.753 1.00 88.44 96 LYS A C 1
ATOM 815 O O . LYS A 1 96 ? 43.483 -2.537 -19.842 1.00 88.44 96 LYS A O 1
ATOM 820 N N . LEU A 1 97 ? 41.748 -1.184 -20.334 1.00 86.31 97 LEU A N 1
ATOM 821 C CA . LEU A 1 97 ? 40.957 -2.176 -21.077 1.00 86.31 97 LEU A CA 1
ATOM 822 C C . LEU A 1 97 ? 40.974 -1.939 -22.596 1.00 86.31 97 LEU A C 1
ATOM 824 O O . LEU A 1 97 ? 40.453 -2.763 -23.338 1.00 86.31 97 LEU A O 1
ATOM 828 N N . SER A 1 98 ? 41.564 -0.830 -23.064 1.00 83.50 98 SER A N 1
ATOM 829 C CA . SER A 1 98 ? 41.677 -0.467 -24.489 1.00 83.50 98 SER A CA 1
ATOM 830 C C . SER A 1 98 ? 40.337 -0.417 -25.246 1.00 83.50 98 SER A C 1
ATOM 832 O O . SER A 1 98 ? 40.290 -0.578 -26.464 1.00 83.50 98 SER A O 1
ATOM 834 N N . ILE A 1 99 ? 39.241 -0.148 -24.530 1.00 87.38 99 ILE A N 1
ATOM 835 C CA . ILE A 1 99 ? 37.885 -0.013 -25.077 1.00 87.38 99 ILE A CA 1
ATOM 836 C C . ILE A 1 99 ? 37.645 1.461 -25.447 1.00 87.38 99 ILE A C 1
ATOM 838 O O . ILE A 1 99 ? 37.701 2.335 -24.582 1.00 87.38 99 ILE A O 1
ATOM 842 N N . SER A 1 100 ? 37.343 1.751 -26.718 1.00 84.44 100 SER A N 1
ATOM 843 C CA . SER A 1 100 ? 37.230 3.123 -27.252 1.00 84.44 100 SER A CA 1
ATOM 844 C C . SER A 1 100 ? 35.796 3.666 -27.340 1.00 84.44 100 SER A C 1
ATOM 846 O O . SER A 1 100 ? 35.600 4.879 -27.432 1.00 84.44 100 SER A O 1
ATOM 848 N N . GLN A 1 101 ? 34.774 2.805 -27.268 1.00 86.94 101 GLN A N 1
ATOM 849 C CA . GLN A 1 101 ? 33.359 3.195 -27.338 1.00 86.94 101 GLN A CA 1
ATOM 850 C C . GLN A 1 101 ? 32.939 4.211 -26.248 1.00 86.94 101 GLN A C 1
ATOM 852 O O . GLN A 1 101 ? 32.211 5.154 -26.574 1.00 86.94 101 GLN A O 1
ATOM 857 N N . PRO A 1 102 ? 33.397 4.104 -24.979 1.00 90.00 102 PRO A N 1
ATOM 858 C CA . PRO A 1 102 ? 33.058 5.071 -23.937 1.00 90.00 102 PRO A CA 1
ATOM 859 C C . PRO A 1 102 ? 33.471 6.511 -24.257 1.00 90.00 102 PRO A C 1
ATOM 861 O O . PRO A 1 102 ? 32.739 7.428 -23.895 1.00 90.00 102 PRO A O 1
ATOM 864 N N . LEU A 1 103 ? 34.586 6.733 -24.967 1.00 87.81 103 LEU A N 1
ATOM 865 C CA . LEU A 1 103 ? 35.038 8.083 -25.337 1.00 87.81 103 LEU A CA 1
ATOM 866 C C . LEU A 1 103 ? 34.024 8.777 -26.247 1.00 87.81 103 LEU A C 1
ATOM 868 O O . LEU A 1 103 ? 33.706 9.949 -26.045 1.00 87.81 103 LEU A O 1
ATOM 872 N N . VAL A 1 104 ? 33.488 8.033 -27.220 1.00 88.81 104 VAL A N 1
ATOM 873 C CA . VAL A 1 104 ? 32.486 8.540 -28.164 1.00 88.81 104 VAL A CA 1
ATOM 874 C C . VAL A 1 104 ? 31.218 8.930 -27.411 1.00 88.81 104 VAL A C 1
ATOM 876 O O . VAL A 1 104 ? 30.771 10.070 -27.507 1.00 88.81 104 VAL A O 1
ATOM 879 N N . ILE A 1 105 ? 30.673 8.022 -26.597 1.00 89.81 105 ILE A N 1
ATOM 880 C CA . ILE A 1 105 ? 29.430 8.274 -25.854 1.00 89.81 105 ILE A CA 1
ATOM 881 C C . ILE A 1 105 ? 29.603 9.455 -24.891 1.00 89.81 105 ILE A C 1
ATOM 883 O O . ILE A 1 105 ? 28.722 10.309 -24.788 1.00 89.81 105 ILE A O 1
ATOM 887 N N . GLN A 1 106 ? 30.743 9.542 -24.202 1.00 89.75 106 GLN A N 1
ATOM 888 C CA . GLN A 1 106 ? 30.969 10.611 -23.235 1.00 89.75 106 GLN A CA 1
ATOM 889 C C . GLN A 1 106 ? 31.230 11.975 -23.864 1.00 89.75 106 GLN A C 1
ATOM 891 O O . GLN A 1 106 ? 30.890 12.988 -23.256 1.00 89.75 106 GLN A O 1
ATOM 896 N N . SER A 1 107 ? 31.745 12.025 -25.093 1.00 91.44 107 SER A N 1
ATOM 897 C CA . SER A 1 107 ? 31.872 13.285 -25.832 1.00 91.44 107 SER A CA 1
ATOM 898 C C . SER A 1 107 ? 30.517 13.955 -26.124 1.00 91.44 107 SER A C 1
ATOM 900 O O . SER A 1 107 ? 30.465 15.166 -26.333 1.00 91.44 107 SER A O 1
ATOM 902 N N . LEU A 1 108 ? 29.406 13.207 -26.068 1.00 92.25 108 LEU A N 1
ATOM 903 C CA . LEU A 1 108 ? 28.046 13.724 -26.268 1.00 92.25 108 LEU A CA 1
ATOM 904 C C . LEU A 1 108 ? 27.375 14.227 -24.974 1.00 92.25 108 LEU A C 1
ATOM 906 O O . LEU A 1 108 ? 26.306 14.837 -25.025 1.00 92.25 108 LEU A O 1
ATOM 910 N N . VAL A 1 109 ? 27.982 14.003 -23.803 1.00 90.62 109 VAL A N 1
ATOM 911 C CA . VAL A 1 109 ? 27.417 14.375 -22.490 1.00 90.62 109 VAL A CA 1
ATOM 912 C C . VAL A 1 109 ? 27.131 15.876 -22.320 1.00 90.62 109 VAL A C 1
ATOM 914 O O . VAL A 1 109 ? 26.056 16.185 -21.794 1.00 90.62 109 VAL A O 1
ATOM 917 N N . PRO A 1 110 ? 27.990 16.823 -22.750 1.00 89.62 110 PRO A N 1
ATOM 918 C CA . PRO A 1 110 ? 27.686 18.247 -22.609 1.00 89.62 110 PRO A CA 1
ATOM 919 C C . PRO A 1 110 ? 26.442 18.635 -23.414 1.00 89.62 110 PRO A C 1
ATOM 921 O O . PRO A 1 110 ? 25.564 19.326 -22.899 1.00 89.62 110 PRO A O 1
ATOM 924 N N . PHE A 1 111 ? 26.319 18.113 -24.638 1.00 90.25 111 PHE A N 1
ATOM 925 C CA . PHE A 1 111 ? 25.146 18.321 -25.486 1.00 90.25 111 PHE A CA 1
ATOM 926 C C . PHE A 1 111 ? 23.889 17.744 -24.838 1.00 90.25 111 PHE A C 1
ATOM 928 O O . PHE A 1 111 ? 22.899 18.450 -24.681 1.00 90.25 111 PHE A O 1
ATOM 935 N N . LYS A 1 112 ? 23.943 16.495 -24.362 1.00 90.50 112 LYS A N 1
ATOM 936 C CA . LYS A 1 112 ? 22.829 15.879 -23.627 1.00 90.50 112 LYS A CA 1
ATOM 937 C C . LYS A 1 112 ? 22.423 16.712 -22.404 1.00 90.50 112 LYS A C 1
ATOM 939 O O . LYS A 1 112 ? 21.235 16.904 -22.154 1.00 90.50 112 LYS A O 1
ATOM 944 N N . SER A 1 113 ? 23.399 17.217 -21.653 1.00 89.50 113 SER A N 1
ATOM 945 C CA . SER A 1 113 ? 23.166 18.002 -20.437 1.00 89.50 113 SER A CA 1
ATOM 946 C C . SER A 1 113 ? 22.492 19.340 -20.729 1.00 89.50 113 SER A C 1
ATOM 948 O O . SER A 1 113 ? 21.598 19.726 -19.986 1.00 89.50 113 SER A O 1
ATOM 950 N N . LEU A 1 114 ? 22.837 20.005 -21.835 1.00 88.56 114 LEU A N 1
ATOM 951 C CA . LEU A 1 114 ? 22.184 21.250 -22.262 1.00 88.56 114 LEU A CA 1
ATOM 952 C C . LEU A 1 114 ? 20.671 21.092 -22.479 1.00 88.56 114 LEU A C 1
ATOM 954 O O . LEU A 1 114 ? 19.910 22.020 -22.199 1.00 88.56 114 LEU A O 1
ATOM 958 N N . PHE A 1 115 ? 20.234 19.925 -22.962 1.00 87.06 115 PHE A N 1
ATOM 959 C CA . PHE A 1 115 ? 18.826 19.665 -23.272 1.00 87.06 115 PHE A CA 1
ATOM 960 C C . PHE A 1 115 ? 18.043 18.999 -22.144 1.00 87.06 115 PHE A C 1
ATOM 962 O O . PHE A 1 115 ? 16.838 19.219 -22.060 1.00 87.06 115 PHE A O 1
ATOM 969 N N . LEU A 1 116 ? 18.693 18.182 -21.312 1.00 86.25 116 LEU A N 1
ATOM 970 C CA . LEU A 1 116 ? 18.007 17.317 -20.345 1.00 86.25 116 LEU A CA 1
ATOM 971 C C . LEU A 1 116 ? 18.307 17.650 -18.882 1.00 86.25 116 LEU A C 1
ATOM 973 O O . LEU A 1 116 ? 17.634 17.117 -18.004 1.00 86.25 116 LEU A O 1
ATOM 977 N N . ASN A 1 117 ? 19.307 18.485 -18.585 1.00 89.69 117 ASN A N 1
ATOM 978 C CA . ASN A 1 117 ? 19.613 18.840 -17.203 1.00 89.69 117 ASN A CA 1
ATOM 979 C C . ASN A 1 117 ? 18.854 20.114 -16.781 1.00 89.69 117 ASN A C 1
ATOM 981 O O . ASN A 1 117 ? 18.978 21.141 -17.457 1.00 89.69 117 ASN A O 1
ATOM 985 N N . PRO A 1 118 ? 18.121 20.095 -15.652 1.00 90.50 118 PRO A N 1
ATOM 986 C CA . PRO A 1 118 ? 17.297 21.224 -15.227 1.00 90.50 118 PRO A CA 1
ATOM 987 C C . PRO A 1 118 ? 18.107 22.503 -14.974 1.00 90.50 118 PRO A C 1
ATOM 989 O O . PRO A 1 118 ? 17.661 23.586 -15.350 1.00 90.50 118 PRO A O 1
ATOM 992 N N . LEU A 1 119 ? 19.325 22.400 -14.423 1.00 91.00 119 LEU A N 1
ATOM 993 C CA . LEU A 1 119 ? 20.176 23.571 -14.181 1.00 91.00 119 LEU A CA 1
ATOM 994 C C . LEU A 1 119 ? 20.625 24.228 -15.486 1.00 91.00 119 LEU A C 1
ATOM 996 O O . LEU A 1 119 ? 20.641 25.452 -15.587 1.00 91.00 119 LEU A O 1
ATOM 1000 N N . PHE A 1 120 ? 20.954 23.428 -16.500 1.00 91.25 120 PHE A N 1
ATOM 1001 C CA . PHE A 1 120 ? 21.365 23.939 -17.806 1.00 91.25 120 PHE A CA 1
ATOM 1002 C C . PHE A 1 120 ? 20.188 24.618 -18.512 1.00 91.25 120 PHE A C 1
ATOM 1004 O O . PHE A 1 120 ? 20.336 25.700 -19.074 1.00 91.25 120 PHE A O 1
ATOM 1011 N N . ILE A 1 121 ? 18.995 24.034 -18.437 1.00 90.00 121 ILE A N 1
ATOM 1012 C CA . ILE A 1 121 ? 17.801 24.610 -19.060 1.00 90.00 121 ILE A CA 1
ATOM 1013 C C . ILE A 1 121 ? 17.401 25.928 -18.380 1.00 90.00 121 ILE A C 1
ATOM 1015 O O . ILE A 1 121 ? 17.078 26.893 -19.071 1.00 90.00 121 ILE A O 1
ATOM 1019 N N . PHE A 1 122 ? 17.476 26.008 -17.050 1.00 89.81 122 PHE A N 1
ATOM 1020 C CA . PHE A 1 122 ? 17.171 27.246 -16.336 1.00 89.81 122 PHE A CA 1
ATOM 1021 C C . PHE A 1 122 ? 18.228 28.324 -16.597 1.00 89.81 122 PHE A C 1
ATOM 1023 O O . PHE A 1 122 ? 17.899 29.419 -17.046 1.00 89.81 122 PHE A O 1
ATOM 1030 N N . TYR A 1 123 ? 19.507 28.018 -16.361 1.00 90.62 123 TYR A N 1
ATOM 1031 C CA . TYR A 1 123 ? 20.562 29.032 -16.373 1.00 90.62 123 TYR A CA 1
ATOM 1032 C C . TYR A 1 123 ? 21.149 29.333 -17.744 1.00 90.62 123 TYR A C 1
ATOM 1034 O O . TYR A 1 123 ? 21.726 30.401 -17.882 1.00 90.62 123 TYR A O 1
ATOM 1042 N N . ILE A 1 124 ? 21.059 28.448 -18.739 1.00 90.31 124 ILE A N 1
ATOM 1043 C CA . ILE A 1 124 ? 21.597 28.708 -20.088 1.00 90.31 124 ILE A CA 1
ATOM 1044 C C . ILE A 1 124 ? 20.466 29.047 -21.055 1.00 90.31 124 ILE A C 1
ATOM 1046 O O . ILE A 1 124 ? 20.590 30.002 -21.818 1.00 90.31 124 ILE A O 1
ATOM 1050 N N . ARG A 1 125 ? 19.357 28.298 -21.014 1.00 86.44 125 ARG A N 1
ATOM 1051 C CA . ARG A 1 125 ? 18.215 28.516 -21.919 1.00 86.44 125 ARG A CA 1
ATOM 1052 C C . ARG A 1 125 ? 17.179 29.510 -21.386 1.00 86.44 125 ARG A C 1
ATOM 1054 O O . ARG A 1 125 ? 16.271 29.849 -22.132 1.00 86.44 125 ARG A O 1
ATOM 1061 N N . ASN A 1 126 ? 17.318 29.983 -20.145 1.00 86.12 126 ASN A N 1
ATOM 1062 C CA . ASN A 1 126 ? 16.405 30.932 -19.494 1.00 86.12 126 ASN A CA 1
ATOM 1063 C C . ASN A 1 126 ? 14.941 30.451 -19.423 1.00 86.12 126 ASN A C 1
ATOM 1065 O O . ASN A 1 126 ? 14.019 31.264 -19.394 1.00 86.12 126 ASN A O 1
ATOM 1069 N N . ASN A 1 127 ? 14.713 29.136 -19.373 1.00 84.94 127 ASN A N 1
ATOM 1070 C CA . ASN A 1 127 ? 13.367 28.584 -19.232 1.00 84.94 127 ASN A CA 1
ATOM 1071 C C . ASN A 1 127 ? 13.020 28.391 -17.745 1.00 84.94 127 ASN A C 1
ATOM 1073 O O . ASN A 1 127 ? 13.808 27.775 -17.021 1.00 84.94 127 ASN A O 1
ATOM 1077 N N . PRO A 1 128 ? 11.850 28.856 -17.270 1.00 84.50 128 PRO A N 1
ATOM 1078 C CA . PRO A 1 128 ? 11.449 28.670 -15.880 1.00 84.50 128 PRO A CA 1
ATOM 1079 C C . PRO A 1 128 ? 11.180 27.186 -15.585 1.00 84.50 128 PRO A C 1
ATOM 1081 O O . PRO A 1 128 ? 10.472 26.513 -16.330 1.00 84.50 128 PRO A O 1
ATOM 1084 N N . ILE A 1 129 ? 11.752 26.679 -14.490 1.00 84.62 129 ILE A N 1
ATOM 1085 C CA . ILE A 1 129 ? 11.622 25.287 -14.030 1.00 84.62 129 ILE A CA 1
ATOM 1086 C C . ILE A 1 129 ? 11.231 25.296 -12.548 1.00 84.62 129 ILE A C 1
ATOM 1088 O O . ILE A 1 129 ? 11.736 26.122 -11.781 1.00 84.62 129 ILE A O 1
ATOM 1092 N N . LEU A 1 130 ? 10.343 24.380 -12.139 1.00 84.69 130 LEU A N 1
ATOM 1093 C CA . LEU A 1 130 ? 9.932 24.232 -10.741 1.00 84.69 130 LEU A CA 1
ATOM 1094 C C . LEU A 1 130 ? 11.091 23.677 -9.899 1.00 84.69 130 LEU A C 1
ATOM 1096 O O . LEU A 1 130 ? 11.815 22.783 -10.331 1.00 84.69 130 LEU A O 1
ATOM 1100 N N . ARG A 1 131 ? 11.265 24.188 -8.682 1.00 86.94 131 ARG A N 1
ATOM 1101 C CA . ARG A 1 131 ? 12.164 23.608 -7.675 1.00 86.94 131 ARG A CA 1
ATOM 1102 C C . ARG A 1 131 ? 11.290 23.081 -6.531 1.00 86.94 131 ARG A C 1
ATOM 1104 O O . ARG A 1 131 ? 10.369 23.806 -6.156 1.00 86.94 131 ARG A O 1
ATOM 1111 N N . PRO A 1 132 ? 11.536 21.872 -5.998 1.00 86.25 132 PRO A N 1
ATOM 1112 C CA . PRO A 1 132 ? 12.652 20.960 -6.266 1.00 86.25 132 PRO A CA 1
ATOM 1113 C C . PRO A 1 132 ? 12.543 20.307 -7.651 1.00 86.25 132 PRO A C 1
ATOM 1115 O O . PRO A 1 132 ? 11.447 20.070 -8.153 1.00 86.25 132 PRO A O 1
ATOM 1118 N N . PHE A 1 133 ? 13.675 19.993 -8.288 1.00 83.62 133 PHE A N 1
ATOM 1119 C CA . PHE A 1 133 ? 13.658 19.468 -9.656 1.00 83.62 133 PHE A CA 1
ATOM 1120 C C . PHE A 1 133 ? 12.941 18.119 -9.780 1.00 83.62 133 PHE A C 1
ATOM 1122 O O . PHE A 1 133 ? 12.377 17.842 -10.835 1.00 83.62 133 PHE A O 1
ATOM 1129 N N . GLU A 1 134 ? 12.915 17.326 -8.705 1.00 72.94 134 GLU A N 1
ATOM 1130 C CA . GLU A 1 134 ? 12.231 16.028 -8.642 1.00 72.94 134 GLU A CA 1
ATOM 1131 C C . GLU A 1 134 ? 10.710 16.116 -8.812 1.00 72.94 134 GLU A C 1
ATOM 1133 O O . GLU A 1 134 ? 10.093 15.130 -9.217 1.00 72.94 134 GLU A O 1
ATOM 1138 N N . ASP A 1 135 ? 10.122 17.276 -8.519 1.00 71.62 135 ASP A N 1
ATOM 1139 C CA . ASP A 1 135 ? 8.679 17.496 -8.618 1.00 71.62 135 ASP A CA 1
ATOM 1140 C C . ASP A 1 135 ? 8.265 17.984 -10.018 1.00 71.62 135 ASP A C 1
ATOM 1142 O O . ASP A 1 135 ? 7.077 18.033 -10.338 1.00 71.62 135 ASP A O 1
ATOM 1146 N N . ASN A 1 136 ? 9.224 18.296 -10.902 1.00 75.12 136 ASN A N 1
ATOM 1147 C CA . ASN A 1 136 ? 8.905 18.531 -12.309 1.00 75.12 136 ASN A CA 1
ATOM 1148 C C . ASN A 1 136 ? 8.536 17.222 -12.997 1.00 75.12 136 ASN A C 1
ATOM 1150 O O . ASN A 1 136 ? 9.336 16.287 -13.014 1.00 75.12 136 ASN A O 1
ATOM 1154 N N . MET A 1 137 ? 7.418 17.223 -13.727 1.00 65.69 137 MET A N 1
ATOM 1155 C CA . MET A 1 137 ? 7.000 16.086 -14.561 1.00 65.69 137 MET A CA 1
ATOM 1156 C C . MET A 1 137 ? 8.093 15.619 -15.541 1.00 65.69 137 MET A C 1
ATOM 1158 O O . MET A 1 137 ? 8.186 14.435 -15.839 1.00 65.69 137 MET A O 1
ATOM 1162 N N . LEU A 1 138 ? 8.941 16.535 -16.026 1.00 69.75 138 LEU A N 1
ATOM 1163 C CA . LEU A 1 138 ? 10.010 16.235 -16.988 1.00 69.75 138 LEU A CA 1
ATOM 1164 C C . LEU A 1 138 ? 11.268 15.613 -16.363 1.00 69.75 138 LEU A C 1
ATOM 1166 O O . LEU A 1 138 ? 11.986 14.887 -17.046 1.00 69.75 138 LEU A O 1
ATOM 1170 N N . PHE A 1 139 ? 11.564 15.918 -15.096 1.00 71.62 139 PHE A N 1
ATOM 1171 C CA . PHE A 1 139 ? 12.808 15.504 -14.425 1.00 71.62 139 PHE A CA 1
ATOM 1172 C C . PHE A 1 139 ? 12.560 14.543 -13.262 1.00 71.62 139 PHE A C 1
ATOM 1174 O O . PHE A 1 139 ? 13.490 14.191 -12.532 1.00 71.62 139 PHE A O 1
ATOM 1181 N N . GLN A 1 140 ? 11.316 14.098 -13.099 1.00 64.06 140 GLN A N 1
ATOM 1182 C CA . GLN A 1 140 ? 10.949 13.075 -12.143 1.00 64.06 140 GLN A CA 1
ATOM 1183 C C . GLN A 1 140 ? 11.761 11.808 -12.450 1.00 64.06 140 GLN A C 1
ATOM 1185 O O . GLN A 1 140 ? 11.570 11.157 -13.478 1.00 64.06 140 GLN A O 1
ATOM 1190 N N . LYS A 1 141 ? 12.689 11.432 -11.557 1.00 57.88 141 LYS A N 1
ATOM 1191 C CA . LYS A 1 141 ? 13.225 10.059 -11.534 1.00 57.88 141 LYS A CA 1
ATOM 1192 C C . LYS A 1 141 ? 12.019 9.144 -11.485 1.00 57.88 141 LYS A C 1
ATOM 1194 O O . LYS A 1 141 ? 11.239 9.352 -10.568 1.00 57.88 141 LYS A O 1
ATOM 1199 N N . THR A 1 142 ? 11.883 8.204 -12.426 1.00 47.28 142 THR A N 1
ATOM 1200 C CA . THR A 1 142 ? 10.781 7.229 -12.574 1.00 47.28 142 THR A CA 1
ATOM 1201 C C . THR A 1 142 ? 10.147 6.842 -11.236 1.00 47.28 142 THR A C 1
ATOM 1203 O O . THR A 1 142 ? 10.464 5.810 -10.648 1.00 47.28 142 THR A O 1
ATOM 1206 N N . ARG A 1 143 ? 9.256 7.696 -10.736 1.00 54.66 143 ARG A N 1
ATOM 1207 C CA . ARG A 1 143 ? 8.302 7.368 -9.697 1.00 54.66 143 ARG A CA 1
ATOM 1208 C C . ARG A 1 143 ? 7.161 6.828 -10.523 1.00 54.66 143 ARG A C 1
ATOM 1210 O O . ARG A 1 143 ? 6.674 7.521 -11.414 1.00 54.66 143 ARG A O 1
ATOM 1217 N N . ILE A 1 144 ? 6.825 5.564 -10.312 1.00 60.44 144 ILE A N 1
ATOM 1218 C CA . ILE A 1 144 ? 5.605 4.997 -10.875 1.00 60.44 144 ILE A CA 1
ATOM 1219 C C . ILE A 1 144 ? 4.502 5.990 -10.503 1.00 60.44 144 ILE A C 1
ATOM 1221 O O . ILE A 1 144 ? 4.327 6.285 -9.321 1.00 60.44 144 ILE A O 1
ATOM 1225 N N . GLY A 1 145 ? 3.895 6.632 -11.503 1.00 69.38 145 GLY A N 1
ATOM 1226 C CA . GLY A 1 145 ? 2.902 7.671 -11.260 1.00 69.38 145 GLY A CA 1
ATOM 1227 C C . GLY A 1 145 ? 1.742 7.029 -10.521 1.00 69.38 145 GLY A C 1
ATOM 1228 O O . GLY A 1 145 ? 1.141 6.101 -11.045 1.00 69.38 145 GLY A O 1
ATOM 1229 N N . VAL A 1 146 ? 1.481 7.465 -9.296 1.00 82.75 146 VAL A N 1
ATOM 1230 C CA . VAL A 1 146 ? 0.407 6.908 -8.477 1.00 82.75 146 VAL A CA 1
ATOM 1231 C C . VAL A 1 146 ? -0.821 7.798 -8.630 1.00 82.75 146 VAL A C 1
ATOM 1233 O O . VAL A 1 146 ? -0.707 9.022 -8.549 1.00 82.75 146 VAL A O 1
ATOM 1236 N N . TYR A 1 147 ? -1.990 7.203 -8.832 1.00 82.62 147 TYR A N 1
ATOM 1237 C CA . TYR A 1 147 ? -3.270 7.909 -8.854 1.00 82.62 147 TYR A CA 1
ATOM 1238 C C . TYR A 1 147 ? -4.270 7.245 -7.907 1.00 82.62 147 TYR A C 1
ATOM 1240 O O . TYR A 1 147 ? -4.055 6.142 -7.411 1.00 82.62 147 TYR A O 1
ATOM 1248 N N . LYS A 1 148 ? -5.368 7.945 -7.609 1.00 88.25 148 LYS A N 1
ATOM 1249 C CA . LYS A 1 148 ? -6.441 7.426 -6.758 1.00 88.25 148 LYS A CA 1
ATOM 1250 C C . LYS A 1 148 ? -7.694 7.192 -7.585 1.00 88.25 148 LYS A C 1
ATOM 1252 O O . LYS A 1 148 ? -8.231 8.136 -8.158 1.00 88.25 148 LYS A O 1
ATOM 1257 N N . TYR A 1 149 ? -8.183 5.959 -7.602 1.00 87.56 149 TYR A N 1
ATOM 1258 C CA . TYR A 1 149 ? -9.376 5.557 -8.336 1.00 87.56 149 TYR A CA 1
ATOM 1259 C C . TYR A 1 149 ? -10.316 4.759 -7.433 1.00 87.56 149 TYR A C 1
ATOM 1261 O O . TYR A 1 149 ? -9.893 3.842 -6.739 1.00 87.56 149 TYR A O 1
ATOM 1269 N N . LEU A 1 150 ? -11.592 5.162 -7.365 1.00 88.81 150 LEU A N 1
ATOM 1270 C CA . LEU A 1 150 ? -12.619 4.541 -6.506 1.00 88.81 150 LEU A CA 1
ATOM 1271 C C . LEU A 1 150 ? -12.171 4.302 -5.046 1.00 88.81 150 LEU A C 1
ATOM 1273 O O . LEU A 1 150 ? -12.549 3.325 -4.403 1.00 88.81 150 LEU A O 1
ATOM 1277 N N . GLY A 1 151 ? -11.353 5.213 -4.509 1.00 85.19 151 GLY A N 1
ATOM 1278 C CA . GLY A 1 151 ? -10.832 5.124 -3.143 1.00 85.19 151 GLY A CA 1
ATOM 1279 C C . GLY A 1 151 ? -9.635 4.185 -2.956 1.00 85.19 151 GLY A C 1
ATOM 1280 O O . GLY A 1 151 ? -9.207 4.023 -1.816 1.00 85.19 151 GLY A O 1
ATOM 1281 N N . ILE A 1 152 ? -9.092 3.621 -4.036 1.00 91.50 152 ILE A N 1
ATOM 1282 C CA . ILE A 1 152 ? -7.884 2.790 -4.064 1.00 91.50 152 ILE A CA 1
ATOM 1283 C C . ILE A 1 152 ? -6.747 3.595 -4.678 1.00 91.50 152 ILE A C 1
ATOM 1285 O O . ILE A 1 152 ? -6.944 4.365 -5.617 1.00 91.50 152 ILE A O 1
ATOM 1289 N N . ILE A 1 153 ? -5.562 3.449 -4.101 1.00 89.38 153 ILE A N 1
ATOM 1290 C CA . ILE A 1 153 ? -4.339 4.048 -4.621 1.00 89.38 153 ILE A CA 1
ATOM 1291 C C . ILE A 1 153 ? -3.701 3.034 -5.573 1.00 89.38 153 ILE A C 1
ATOM 1293 O O . ILE A 1 153 ? -3.330 1.943 -5.139 1.00 89.38 153 ILE A O 1
ATOM 1297 N N . GLU A 1 154 ? -3.609 3.388 -6.851 1.00 87.25 154 GLU A N 1
ATOM 1298 C CA . GLU A 1 154 ? -3.106 2.534 -7.925 1.00 87.25 154 GLU A CA 1
ATOM 1299 C C . GLU A 1 154 ? -1.834 3.120 -8.540 1.00 87.25 154 GLU A C 1
ATOM 1301 O O . GLU A 1 154 ? -1.701 4.328 -8.751 1.00 87.25 154 GLU A O 1
ATOM 1306 N N . ASP A 1 155 ? -0.906 2.232 -8.870 1.00 86.38 155 ASP A N 1
ATOM 1307 C CA . ASP A 1 155 ? 0.230 2.528 -9.731 1.00 86.38 155 ASP A CA 1
ATOM 1308 C C . ASP A 1 155 ? -0.245 2.873 -11.154 1.00 86.38 155 ASP A C 1
ATOM 1310 O O . ASP A 1 155 ? -1.304 2.432 -11.590 1.00 86.38 155 ASP A O 1
ATOM 1314 N N . SER A 1 156 ? 0.602 3.511 -11.967 1.00 80.31 156 SER A N 1
ATOM 1315 C CA . SER A 1 156 ? 0.338 3.771 -13.397 1.00 80.31 156 SER A CA 1
ATOM 1316 C C . SER A 1 156 ? 0.070 2.511 -14.236 1.00 80.31 156 SER A C 1
ATOM 1318 O O . SER A 1 156 ? -0.319 2.605 -15.396 1.00 80.31 156 SER A O 1
ATOM 1320 N N . ARG A 1 157 ? 0.296 1.328 -13.655 1.00 82.69 157 ARG A N 1
ATOM 1321 C CA . ARG A 1 157 ? 0.002 0.001 -14.213 1.00 82.69 157 ARG A CA 1
ATOM 1322 C C . ARG A 1 157 ? -1.378 -0.540 -13.805 1.00 82.69 157 ARG A C 1
ATOM 1324 O O . ARG A 1 157 ? -1.698 -1.663 -14.175 1.00 82.69 157 ARG A O 1
ATOM 1331 N N . GLY A 1 158 ? -2.156 0.205 -13.018 1.00 83.38 158 GLY A N 1
ATOM 1332 C CA . GLY A 1 158 ? -3.440 -0.231 -12.458 1.00 83.38 158 GLY A CA 1
ATOM 1333 C C . GLY A 1 158 ? -3.315 -1.256 -11.326 1.00 83.38 158 GLY A C 1
ATOM 1334 O O . GLY A 1 158 ? -4.259 -1.991 -11.057 1.00 83.38 158 GLY A O 1
ATOM 1335 N N . ILE A 1 159 ? -2.143 -1.358 -10.689 1.00 85.38 159 ILE A N 1
ATOM 1336 C CA . ILE A 1 159 ? -1.905 -2.292 -9.580 1.00 85.38 159 ILE A CA 1
ATOM 1337 C C . ILE A 1 159 ? -2.106 -1.535 -8.261 1.00 85.38 159 ILE A C 1
ATOM 1339 O O . ILE A 1 159 ? -1.482 -0.483 -8.093 1.00 85.38 159 ILE A O 1
ATOM 1343 N N . PRO A 1 160 ? -2.922 -2.041 -7.320 1.00 87.81 160 PRO A N 1
ATOM 1344 C CA . PRO A 1 160 ? -3.076 -1.421 -6.010 1.00 87.81 160 PRO A CA 1
ATOM 1345 C C . PRO A 1 160 ? -1.752 -1.369 -5.238 1.00 87.81 160 PRO A C 1
ATOM 1347 O O . PRO A 1 160 ? -1.065 -2.378 -5.088 1.00 87.81 160 PRO A O 1
ATOM 1350 N N . THR A 1 161 ? -1.402 -0.197 -4.714 1.00 87.38 161 THR A N 1
ATOM 1351 C CA . THR A 1 161 ? -0.188 0.004 -3.912 1.00 87.38 161 THR A CA 1
ATOM 1352 C C . THR A 1 161 ? -0.447 -0.338 -2.436 1.00 87.38 161 THR A C 1
ATOM 1354 O O . THR A 1 161 ? -1.549 -0.115 -1.930 1.00 87.38 161 THR A O 1
ATOM 1357 N N . SER A 1 162 ? 0.580 -0.755 -1.682 1.00 86.56 162 SER A N 1
ATOM 1358 C CA . SER A 1 162 ? 0.489 -1.012 -0.226 1.00 86.56 162 SER A CA 1
ATOM 1359 C C . SER A 1 162 ? -0.052 0.179 0.577 1.00 86.56 162 SER A C 1
ATOM 1361 O O . SER A 1 162 ? -0.784 -0.003 1.547 1.00 86.56 162 SER A O 1
ATOM 1363 N N . LYS A 1 163 ? 0.199 1.410 0.111 1.00 88.31 163 LYS A N 1
ATOM 1364 C CA . LYS A 1 163 ? -0.379 2.641 0.681 1.00 88.31 163 LYS A CA 1
ATOM 1365 C C . LYS A 1 163 ? -1.907 2.625 0.719 1.00 88.31 163 LYS A C 1
ATOM 1367 O O . LYS A 1 163 ? -2.512 3.190 1.627 1.00 88.31 163 LYS A O 1
ATOM 1372 N N . SER A 1 164 ? -2.548 1.970 -0.252 1.00 90.88 164 SER A N 1
ATOM 1373 C CA . SER A 1 164 ? -4.002 1.826 -0.259 1.00 90.88 164 SER A CA 1
ATOM 1374 C C . SER A 1 164 ? -4.487 1.018 0.945 1.00 90.88 164 SER A C 1
ATOM 1376 O O . SER A 1 164 ? -5.532 1.341 1.504 1.00 90.88 164 SER A O 1
ATOM 1378 N N . PHE A 1 165 ? -3.747 -0.016 1.354 1.00 91.00 165 PHE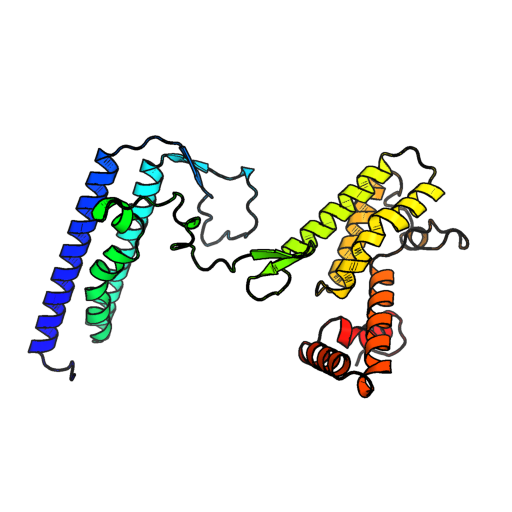 A N 1
ATOM 1379 C CA . PHE A 1 165 ? -4.087 -0.826 2.521 1.00 91.00 165 PHE A CA 1
ATOM 1380 C C . PHE A 1 165 ? -3.897 -0.043 3.825 1.00 91.00 165 PHE A C 1
ATOM 1382 O O . PHE A 1 165 ? -4.785 -0.049 4.678 1.00 91.00 165 PHE A O 1
ATOM 1389 N N . GLU A 1 166 ? -2.804 0.711 3.946 1.00 91.75 166 GLU A N 1
ATOM 1390 C CA . GLU A 1 166 ? -2.556 1.600 5.089 1.00 91.75 166 GLU A CA 1
ATOM 1391 C C . GLU A 1 166 ? -3.676 2.646 5.251 1.00 91.75 166 GLU A C 1
ATOM 1393 O O . GLU A 1 166 ? -4.176 2.877 6.358 1.00 91.75 166 GLU A O 1
ATOM 1398 N N . GLU A 1 167 ? -4.160 3.233 4.148 1.00 91.88 167 GLU A N 1
ATOM 1399 C CA . GLU A 1 167 ? -5.295 4.169 4.175 1.00 91.88 167 GLU A CA 1
ATOM 1400 C C . GLU A 1 167 ? -6.592 3.484 4.660 1.00 91.88 167 GLU A C 1
ATOM 1402 O O . GLU A 1 167 ? -7.396 4.073 5.388 1.00 91.88 167 GLU A O 1
ATOM 1407 N N . VAL A 1 168 ? -6.813 2.221 4.290 1.00 92.81 168 VAL A N 1
ATOM 1408 C CA . VAL A 1 168 ? -7.974 1.444 4.752 1.00 92.81 168 VAL A CA 1
ATOM 1409 C C . VAL A 1 168 ? -7.857 1.112 6.239 1.00 92.81 168 VAL A C 1
ATOM 1411 O O . VAL A 1 168 ? -8.824 1.298 6.985 1.00 92.81 168 VAL A O 1
ATOM 1414 N N . GLN A 1 169 ? -6.680 0.682 6.692 1.00 94.94 169 GLN A N 1
ATOM 1415 C CA . GLN A 1 169 ? -6.411 0.368 8.092 1.00 94.94 169 GLN A CA 1
ATOM 1416 C C . GLN A 1 169 ? -6.594 1.598 8.989 1.00 94.94 169 GLN A C 1
ATOM 1418 O O . GLN A 1 169 ? -7.289 1.530 10.005 1.00 94.94 169 GLN A O 1
ATOM 1423 N N . THR A 1 170 ? -6.038 2.746 8.602 1.00 95.94 170 THR A N 1
ATOM 1424 C CA . THR A 1 170 ? -6.185 4.004 9.355 1.00 95.94 170 THR A CA 1
ATOM 1425 C C . THR A 1 170 ? -7.646 4.448 9.438 1.00 95.94 170 THR A C 1
ATOM 1427 O O . THR A 1 170 ? -8.125 4.798 10.520 1.00 95.94 170 THR A O 1
ATOM 1430 N N . LYS A 1 171 ? -8.410 4.350 8.342 1.00 95.94 171 LYS A N 1
ATOM 1431 C CA . LYS A 1 171 ? -9.858 4.625 8.346 1.00 95.94 171 LYS A CA 1
ATOM 1432 C C . LYS A 1 171 ? -10.638 3.671 9.244 1.00 95.94 171 LYS A C 1
ATOM 1434 O O . LYS A 1 171 ? -11.554 4.117 9.941 1.00 95.94 171 LYS A O 1
ATOM 1439 N N . LEU A 1 172 ? -10.305 2.380 9.233 1.00 96.44 172 LEU A N 1
ATOM 1440 C CA . LEU A 1 172 ? -10.920 1.383 10.108 1.00 96.44 172 LEU A CA 1
ATOM 1441 C C . LEU A 1 172 ? -10.678 1.748 11.578 1.00 96.44 172 LEU A C 1
ATOM 1443 O O . LEU A 1 172 ? -11.639 1.888 12.336 1.00 96.44 172 LEU A O 1
ATOM 1447 N N . ILE A 1 173 ? -9.419 1.985 11.953 1.00 97.00 173 ILE A N 1
ATOM 1448 C CA . ILE A 1 173 ? -9.018 2.385 13.309 1.00 97.00 173 ILE A CA 1
ATOM 1449 C C . ILE A 1 173 ? -9.754 3.660 13.727 1.00 97.00 173 ILE A C 1
ATOM 1451 O O . ILE A 1 173 ? -10.379 3.682 14.785 1.00 97.00 173 ILE A O 1
ATOM 1455 N N . ALA A 1 174 ? -9.786 4.684 12.872 1.00 97.19 174 ALA A N 1
ATOM 1456 C CA . ALA A 1 174 ? -10.484 5.936 13.154 1.00 97.19 174 ALA A CA 1
ATOM 1457 C C . ALA A 1 174 ? -12.002 5.744 13.342 1.00 97.19 174 ALA A C 1
ATOM 1459 O O . ALA A 1 174 ? -12.626 6.410 14.172 1.00 97.19 174 ALA A O 1
ATOM 1460 N N . ARG A 1 175 ? -12.642 4.830 12.595 1.00 97.69 175 ARG A N 1
ATOM 1461 C CA . ARG A 1 175 ? -14.060 4.479 12.805 1.00 97.69 175 ARG A CA 1
ATOM 1462 C C . ARG A 1 175 ? -14.273 3.795 14.151 1.00 97.69 175 ARG A C 1
ATOM 1464 O O . ARG A 1 175 ? -15.202 4.179 14.859 1.00 97.69 175 ARG A O 1
ATOM 1471 N N . VAL A 1 176 ? -13.426 2.830 14.508 1.00 97.12 176 VAL A N 1
ATOM 1472 C CA . VAL A 1 176 ? -13.520 2.123 15.793 1.00 97.12 176 VAL A CA 1
ATOM 1473 C C . VAL A 1 176 ? -13.255 3.079 16.955 1.00 97.12 176 VAL A C 1
ATOM 1475 O O . VAL A 1 176 ? -14.055 3.127 17.882 1.00 97.12 176 VAL A O 1
ATOM 1478 N N . GLU A 1 177 ? -12.212 3.910 16.890 1.00 96.56 177 GLU A N 1
ATOM 1479 C CA . GLU A 1 177 ? -11.904 4.893 17.935 1.00 96.56 177 GLU A CA 1
ATOM 1480 C C . GLU A 1 177 ? -13.056 5.878 18.163 1.00 96.56 177 GLU A C 1
ATOM 1482 O O . GLU A 1 177 ? -13.409 6.150 19.311 1.00 96.56 177 GLU A O 1
ATOM 1487 N N . ARG A 1 178 ? -13.691 6.378 17.092 1.00 96.75 178 ARG A N 1
ATOM 1488 C CA . ARG A 1 178 ? -14.875 7.244 17.219 1.00 96.75 178 ARG A CA 1
ATOM 1489 C C . ARG A 1 178 ? -16.033 6.534 17.912 1.00 96.75 178 ARG A C 1
ATOM 1491 O O . ARG A 1 178 ? -16.665 7.134 18.775 1.00 96.75 178 ARG A O 1
ATOM 1498 N N . LEU A 1 179 ? -16.290 5.268 17.575 1.00 96.62 179 LEU A N 1
ATOM 1499 C CA . LEU A 1 179 ? -17.341 4.473 18.215 1.00 96.62 179 LEU A CA 1
ATOM 1500 C C . LEU A 1 179 ? -17.034 4.206 19.692 1.00 96.62 179 LEU A C 1
ATOM 1502 O O . LEU A 1 179 ? -17.925 4.335 20.525 1.00 96.62 179 LEU A O 1
ATOM 1506 N N . CYS A 1 180 ? -15.781 3.924 20.045 1.00 94.06 180 CYS A N 1
ATOM 1507 C CA . CYS A 1 180 ? -15.368 3.706 21.433 1.00 94.06 180 CYS A CA 1
ATOM 1508 C C . CYS A 1 180 ? -15.561 4.937 22.334 1.00 94.06 180 CYS A C 1
ATOM 1510 O O . CYS A 1 180 ? -15.737 4.780 23.537 1.00 94.06 180 CYS A O 1
ATOM 1512 N N . ARG A 1 181 ? -15.551 6.155 21.773 1.00 93.00 181 ARG A N 1
ATOM 1513 C CA . ARG A 1 181 ? -15.818 7.402 22.518 1.00 93.00 181 ARG A CA 1
ATOM 1514 C C . ARG A 1 181 ? -17.306 7.637 22.793 1.00 93.00 181 ARG A C 1
ATOM 1516 O O . ARG A 1 181 ? -17.651 8.509 23.588 1.00 93.00 181 ARG A O 1
ATOM 1523 N N . THR A 1 182 ? -18.195 6.901 22.130 1.00 93.94 182 THR A N 1
ATOM 1524 C CA . THR A 1 182 ? -19.640 7.032 22.344 1.00 93.94 182 THR A CA 1
ATOM 1525 C C . THR A 1 182 ? -20.067 6.383 23.661 1.00 93.94 182 THR A C 1
ATOM 1527 O O . THR A 1 182 ? -19.441 5.445 24.145 1.00 93.94 182 THR A O 1
ATOM 1530 N N . ARG A 1 183 ? -21.185 6.843 24.234 1.00 91.81 183 ARG A N 1
ATOM 1531 C CA . ARG A 1 183 ? -21.785 6.255 25.447 1.00 91.81 183 ARG A CA 1
ATOM 1532 C C . ARG A 1 183 ? -22.730 5.086 25.128 1.00 91.81 183 ARG A C 1
ATOM 1534 O O . ARG A 1 183 ? -23.785 4.952 25.742 1.00 91.81 183 ARG A O 1
ATOM 1541 N N . LEU A 1 184 ? -22.393 4.267 24.131 1.00 94.00 184 LEU A N 1
ATOM 1542 C CA . LEU A 1 184 ? -23.193 3.096 23.771 1.00 94.00 184 LEU A CA 1
ATOM 1543 C C . LEU A 1 184 ? -23.002 1.976 24.797 1.00 94.00 184 LEU A C 1
ATOM 1545 O O . LEU A 1 184 ? -21.902 1.739 25.293 1.00 94.00 184 LEU A O 1
ATOM 1549 N N . ASN A 1 185 ? -24.074 1.229 25.071 1.00 93.81 185 ASN A N 1
ATOM 1550 C CA . ASN A 1 185 ? -23.944 -0.017 25.819 1.00 93.81 185 ASN A CA 1
ATOM 1551 C C . ASN A 1 185 ? -23.081 -1.022 25.025 1.00 93.81 185 ASN A C 1
ATOM 1553 O O . ASN A 1 185 ? -22.952 -0.929 23.803 1.00 93.81 185 ASN A O 1
ATOM 1557 N N . ALA A 1 186 ? -22.516 -2.026 25.699 1.00 90.88 186 ALA A N 1
ATOM 1558 C CA . ALA A 1 186 ? -21.612 -2.966 25.037 1.00 90.88 186 ALA A CA 1
ATOM 1559 C C . ALA A 1 186 ? -22.266 -3.697 23.846 1.00 90.88 186 ALA A C 1
ATOM 1561 O O . ALA A 1 186 ? -21.593 -3.986 22.862 1.00 90.88 186 ALA A O 1
ATOM 1562 N N . ARG A 1 187 ? -23.568 -4.014 23.917 1.00 93.44 187 ARG A N 1
ATOM 1563 C CA . ARG A 1 187 ? -24.291 -4.709 22.836 1.00 93.44 187 ARG A CA 1
ATOM 1564 C C . ARG A 1 187 ? -24.338 -3.860 21.569 1.00 93.44 187 ARG A C 1
ATOM 1566 O O . ARG A 1 187 ? -23.933 -4.324 20.507 1.00 93.44 187 ARG A O 1
ATOM 1573 N N . ASN A 1 188 ? -24.779 -2.621 21.715 1.00 95.94 188 ASN A N 1
ATOM 1574 C CA . ASN A 1 188 ? -24.940 -1.665 20.634 1.00 95.94 188 ASN A CA 1
ATOM 1575 C C . ASN A 1 188 ? -23.577 -1.199 20.119 1.00 95.94 188 ASN A C 1
ATOM 1577 O O . ASN A 1 188 ? -23.434 -0.975 18.925 1.00 95.94 188 ASN A O 1
ATOM 1581 N N . LEU A 1 189 ? -22.559 -1.119 20.983 1.00 96.31 189 LEU A N 1
ATOM 1582 C CA . LEU A 1 189 ? -21.196 -0.782 20.583 1.00 96.31 189 LEU A CA 1
ATOM 1583 C C . LEU A 1 189 ? -20.609 -1.831 19.631 1.00 96.31 189 LEU A C 1
ATOM 1585 O O . LEU A 1 189 ? -20.158 -1.476 18.546 1.00 96.31 189 LEU A O 1
ATOM 1589 N N . PHE A 1 190 ? -20.647 -3.118 19.996 1.00 96.31 190 PHE A N 1
ATOM 1590 C CA . PHE A 1 190 ? -20.145 -4.181 19.115 1.00 96.31 190 PHE A CA 1
ATOM 1591 C C . PHE A 1 190 ? -20.965 -4.285 17.825 1.00 96.31 190 PHE A C 1
ATOM 1593 O O . PHE A 1 190 ? -20.393 -4.432 16.747 1.00 96.31 190 PHE A O 1
ATOM 1600 N N . GLN A 1 191 ? -22.286 -4.107 17.905 1.00 96.06 191 GLN A N 1
ATOM 1601 C CA . GLN A 1 191 ? -23.138 -4.042 16.718 1.00 96.06 191 GLN A CA 1
ATOM 1602 C C . GLN A 1 191 ? -22.756 -2.873 15.793 1.00 96.06 191 GLN A C 1
ATOM 1604 O O . GLN A 1 191 ? -22.621 -3.071 14.586 1.00 96.06 191 GLN A O 1
ATOM 1609 N N . ALA A 1 192 ? -22.515 -1.681 16.345 1.00 97.31 192 ALA A N 1
ATOM 1610 C CA . ALA A 1 192 ? -22.093 -0.510 15.582 1.00 97.31 192 ALA A CA 1
ATOM 1611 C C . ALA A 1 192 ? -20.703 -0.703 14.957 1.00 97.31 192 ALA A C 1
ATOM 1613 O O . ALA A 1 192 ? -20.497 -0.334 13.802 1.00 97.31 192 ALA A O 1
ATOM 1614 N N . ILE A 1 193 ? -19.760 -1.327 15.672 1.00 97.31 193 ILE A N 1
ATOM 1615 C CA . ILE A 1 193 ? -18.436 -1.660 15.125 1.00 97.31 193 ILE A CA 1
ATOM 1616 C C . ILE A 1 193 ? -18.583 -2.600 13.925 1.00 97.31 193 ILE A C 1
ATOM 1618 O O . ILE A 1 193 ? -18.033 -2.315 12.860 1.00 97.31 193 ILE A O 1
ATOM 1622 N N . ASN A 1 194 ? -19.377 -3.663 14.052 1.00 97.00 194 ASN A N 1
ATOM 1623 C CA . ASN A 1 194 ? -19.602 -4.610 12.961 1.00 97.00 194 ASN A CA 1
ATOM 1624 C C . ASN A 1 194 ? -20.246 -3.941 11.736 1.00 97.00 194 ASN A C 1
ATOM 1626 O O . ASN A 1 194 ? -19.820 -4.171 10.604 1.00 97.00 194 ASN A O 1
ATOM 1630 N N . GLN A 1 195 ? -21.267 -3.108 11.954 1.00 96.00 195 GLN A N 1
ATOM 1631 C CA . GLN A 1 195 ? -22.049 -2.499 10.875 1.00 96.00 195 GLN A CA 1
ATOM 1632 C C . GLN A 1 195 ? -21.362 -1.307 10.207 1.00 96.00 195 GLN A C 1
ATOM 1634 O O . GLN A 1 195 ? -21.524 -1.127 9.004 1.00 96.00 195 GLN A O 1
ATOM 1639 N N . HIS A 1 196 ? -20.615 -0.486 10.946 1.00 95.25 196 HIS A N 1
ATOM 1640 C CA . HIS A 1 196 ? -20.047 0.762 10.426 1.00 95.25 196 HIS A CA 1
ATOM 1641 C C . HIS A 1 196 ? -18.530 0.700 10.205 1.00 95.25 196 HIS A C 1
ATOM 1643 O O . HIS A 1 196 ? -18.027 1.273 9.235 1.00 95.25 196 HIS A O 1
ATOM 1649 N N . ALA A 1 197 ? -17.781 0.039 11.092 1.00 96.19 197 ALA A N 1
ATOM 1650 C CA . ALA A 1 197 ? -16.330 -0.054 10.959 1.00 96.19 197 ALA A CA 1
ATOM 1651 C C . ALA A 1 197 ? -15.935 -1.246 10.081 1.00 96.19 197 ALA A C 1
ATOM 1653 O O . ALA A 1 197 ? -15.350 -1.044 9.023 1.00 96.19 197 ALA A O 1
ATOM 1654 N N . ILE A 1 198 ? -16.315 -2.467 10.467 1.00 96.06 198 ILE A N 1
ATOM 1655 C CA . ILE A 1 198 ? -15.892 -3.701 9.779 1.00 96.06 198 ILE A CA 1
ATOM 1656 C C . ILE A 1 198 ? -16.461 -3.789 8.357 1.00 96.06 198 ILE A C 1
ATOM 1658 O O . ILE A 1 198 ? -15.789 -4.278 7.454 1.00 96.06 198 ILE A O 1
ATOM 1662 N N . SER A 1 199 ? -17.666 -3.262 8.121 1.00 95.12 199 SER A N 1
ATOM 1663 C CA . SER A 1 199 ? -18.268 -3.203 6.781 1.00 95.12 199 SER A CA 1
ATOM 1664 C C . SER A 1 199 ? -17.438 -2.427 5.753 1.00 95.12 199 SER A C 1
ATOM 1666 O O . SER A 1 199 ? -17.570 -2.702 4.562 1.00 95.12 199 SER A O 1
ATOM 1668 N N . LEU A 1 200 ? -16.552 -1.514 6.186 1.00 94.50 200 LEU A N 1
ATOM 1669 C CA . LEU A 1 200 ? -15.606 -0.814 5.308 1.00 94.50 200 LEU A CA 1
ATOM 1670 C C . LEU A 1 200 ? -14.750 -1.801 4.509 1.00 94.50 200 LEU A C 1
ATOM 1672 O O . LEU A 1 200 ? -14.459 -1.565 3.341 1.00 94.50 200 LEU A O 1
ATOM 1676 N N . LEU A 1 201 ? -14.367 -2.912 5.136 1.00 94.44 201 LEU A N 1
ATOM 1677 C CA . LEU A 1 201 ? -13.469 -3.896 4.545 1.00 94.44 201 LEU A CA 1
ATOM 1678 C C . LEU A 1 201 ? -14.138 -4.714 3.439 1.00 94.44 201 LEU A C 1
ATOM 1680 O O . LEU A 1 201 ? -13.429 -5.253 2.600 1.00 94.44 201 LEU A O 1
ATOM 1684 N N . ASN A 1 202 ? -15.476 -4.767 3.385 1.00 93.75 202 ASN A N 1
ATOM 1685 C CA . ASN A 1 202 ? -16.203 -5.597 2.419 1.00 93.75 202 ASN A CA 1
ATOM 1686 C C . ASN A 1 202 ? -15.774 -5.320 0.969 1.00 93.75 202 ASN A C 1
ATOM 1688 O O . ASN A 1 202 ? -15.603 -6.250 0.189 1.00 93.75 202 ASN A O 1
ATOM 1692 N N . TYR A 1 203 ? -15.600 -4.045 0.615 1.00 92.06 203 TYR A N 1
ATOM 1693 C CA . TYR A 1 203 ? -15.151 -3.651 -0.721 1.00 92.06 203 TYR A CA 1
ATOM 1694 C C . TYR A 1 203 ? -13.681 -4.017 -0.954 1.00 92.06 203 TYR A C 1
ATOM 1696 O O . TYR A 1 203 ? -13.325 -4.528 -2.008 1.00 92.06 203 TYR A O 1
ATOM 1704 N N . HIS A 1 204 ? -12.827 -3.792 0.045 1.00 92.12 204 HIS A N 1
ATOM 1705 C CA . HIS A 1 204 ? -11.381 -3.931 -0.104 1.00 92.12 204 HIS A CA 1
ATOM 1706 C C . HIS A 1 204 ? -10.895 -5.387 -0.087 1.00 92.12 204 HIS A C 1
ATOM 1708 O O . HIS A 1 204 ? -9.911 -5.675 -0.759 1.00 92.12 204 HIS A O 1
ATOM 1714 N N . ILE A 1 205 ? -11.588 -6.300 0.609 1.00 92.19 205 ILE A N 1
ATOM 1715 C CA . ILE A 1 205 ? -11.222 -7.729 0.703 1.00 92.19 205 ILE A CA 1
ATO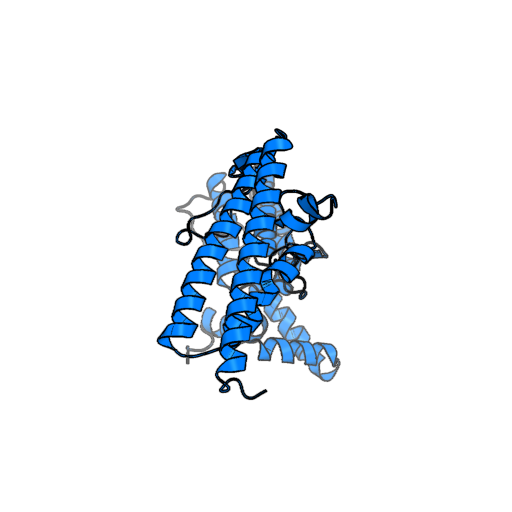M 1716 C C . ILE A 1 205 ? -11.118 -8.390 -0.679 1.00 92.19 205 ILE A C 1
ATOM 1718 O O . ILE A 1 205 ? -10.236 -9.211 -0.889 1.00 92.19 205 ILE A O 1
ATOM 1722 N N . GLY A 1 206 ? -12.012 -8.047 -1.612 1.00 85.56 206 GLY A N 1
ATOM 1723 C CA . GLY A 1 206 ? -12.039 -8.646 -2.952 1.00 85.56 206 GLY A CA 1
ATOM 1724 C C . GLY A 1 206 ? -11.236 -7.890 -4.011 1.00 85.56 206 GLY A C 1
ATOM 1725 O O . GLY A 1 206 ? -11.177 -8.346 -5.148 1.00 85.56 206 GLY A O 1
ATOM 1726 N N . VAL A 1 207 ? -10.674 -6.724 -3.674 1.00 89.38 207 VAL A N 1
ATOM 1727 C CA . VAL A 1 207 ? -9.979 -5.856 -4.642 1.00 89.38 207 VAL A CA 1
ATOM 1728 C C . VAL A 1 207 ? -8.488 -5.745 -4.337 1.00 89.38 207 VAL A C 1
ATOM 1730 O O . VAL A 1 207 ? -7.672 -5.746 -5.255 1.00 89.38 207 VAL A O 1
ATOM 1733 N N . LEU A 1 208 ? -8.114 -5.650 -3.060 1.00 89.38 208 LEU A N 1
ATOM 1734 C CA . LEU A 1 208 ? -6.713 -5.646 -2.653 1.00 89.38 208 LEU A CA 1
ATOM 1735 C C . LEU A 1 208 ? -6.196 -7.088 -2.589 1.00 89.38 208 LEU A C 1
ATOM 1737 O O . LEU A 1 208 ? -6.847 -7.957 -2.012 1.00 89.38 208 LEU A O 1
ATOM 1741 N N . GLN A 1 209 ? -5.009 -7.330 -3.144 1.00 85.88 209 GLN A N 1
ATOM 1742 C CA . GLN A 1 209 ? -4.308 -8.610 -3.013 1.00 85.88 209 GLN A CA 1
ATOM 1743 C C . GLN A 1 209 ? -3.698 -8.703 -1.608 1.00 85.88 209 GLN A C 1
ATOM 1745 O O . GLN A 1 209 ? -2.553 -8.313 -1.397 1.00 85.88 209 GLN A O 1
ATOM 1750 N N . LEU A 1 210 ? -4.509 -9.128 -0.638 1.00 89.56 210 LEU A N 1
ATOM 1751 C CA . LEU A 1 210 ? -4.123 -9.253 0.768 1.00 89.56 210 LEU A CA 1
ATOM 1752 C C . LEU A 1 210 ? -3.846 -10.706 1.136 1.00 89.56 210 LEU A C 1
ATOM 1754 O O . LEU A 1 210 ? -4.586 -11.608 0.737 1.00 89.56 210 LEU A O 1
ATOM 1758 N N . GLU A 1 211 ? -2.827 -10.898 1.967 1.00 90.81 211 GLU A N 1
ATOM 1759 C CA . GLU A 1 211 ? -2.481 -12.196 2.539 1.00 90.81 211 GLU A CA 1
ATOM 1760 C C . GLU A 1 211 ? -3.212 -12.433 3.877 1.00 90.81 211 GLU A C 1
ATOM 1762 O O . GLU A 1 211 ? -3.593 -11.471 4.559 1.00 90.81 211 GLU A O 1
ATOM 1767 N N . PRO A 1 212 ? -3.370 -13.695 4.329 1.00 92.00 212 PRO A N 1
ATOM 1768 C CA . PRO A 1 212 ? -3.986 -14.030 5.621 1.00 92.00 212 PRO A CA 1
ATOM 1769 C C . PRO A 1 212 ? -3.408 -13.249 6.807 1.00 92.00 212 PRO A C 1
ATOM 1771 O O . PRO A 1 212 ? -4.138 -12.782 7.687 1.00 92.00 212 PRO A O 1
ATOM 1774 N N . ALA A 1 213 ? -2.088 -13.044 6.801 1.00 92.88 213 ALA A N 1
ATOM 1775 C CA . ALA A 1 213 ? -1.385 -12.300 7.839 1.00 92.88 213 ALA A CA 1
ATOM 1776 C C . ALA A 1 213 ? -1.866 -10.844 7.949 1.00 92.88 213 ALA A C 1
ATOM 1778 O O . ALA A 1 213 ? -1.905 -10.288 9.048 1.00 92.88 213 ALA A O 1
ATOM 1779 N N . ASP A 1 214 ? -2.265 -10.220 6.840 1.00 93.69 214 ASP A N 1
ATOM 1780 C CA . ASP A 1 214 ? -2.726 -8.832 6.837 1.00 93.69 214 ASP A CA 1
ATOM 1781 C C . ASP A 1 214 ? -4.125 -8.699 7.445 1.00 93.69 214 ASP A C 1
ATOM 1783 O O . ASP A 1 214 ? -4.396 -7.734 8.165 1.00 93.69 214 ASP A O 1
ATOM 1787 N N . PHE A 1 215 ? -4.990 -9.702 7.266 1.00 94.62 215 PHE A N 1
ATOM 1788 C CA . PHE A 1 215 ? -6.274 -9.754 7.969 1.00 94.62 215 PHE A CA 1
ATOM 1789 C C . PHE A 1 215 ? -6.091 -9.938 9.480 1.00 94.62 215 PHE A C 1
ATOM 1791 O O . PHE A 1 215 ? -6.753 -9.242 10.255 1.00 94.62 215 PHE A O 1
ATOM 1798 N N . SER A 1 216 ? -5.142 -10.782 9.906 1.00 94.31 216 SER A N 1
ATOM 1799 C CA . SER A 1 216 ? -4.792 -10.909 11.328 1.00 94.31 216 SER A CA 1
ATOM 1800 C C . SER A 1 216 ? -4.298 -9.578 11.906 1.00 94.31 216 SER A C 1
ATOM 1802 O O . SER A 1 216 ? -4.730 -9.183 12.989 1.00 94.31 216 SER A O 1
ATOM 1804 N N . LYS A 1 217 ? -3.458 -8.826 11.176 1.00 95.06 217 LYS A N 1
ATOM 1805 C CA . LYS A 1 217 ? -2.996 -7.491 11.609 1.00 95.06 217 LYS A CA 1
ATOM 1806 C C . LYS A 1 217 ? -4.151 -6.500 11.783 1.00 95.06 217 LYS A C 1
ATOM 1808 O O . LYS A 1 217 ? -4.128 -5.695 12.716 1.00 95.06 217 LYS A O 1
ATOM 1813 N N . LEU A 1 218 ? -5.166 -6.539 10.915 1.00 95.31 218 LEU A N 1
ATOM 1814 C CA . LEU A 1 218 ? -6.363 -5.702 11.068 1.00 95.31 218 LEU A CA 1
ATOM 1815 C C . LEU A 1 218 ? -7.145 -6.065 12.335 1.00 95.31 218 LEU A C 1
ATOM 1817 O O . LEU A 1 218 ? -7.541 -5.167 13.083 1.00 95.31 218 LEU A O 1
ATOM 1821 N N . ASP A 1 219 ? -7.333 -7.359 12.603 1.00 95.38 219 ASP A N 1
ATOM 1822 C CA . ASP A 1 219 ? -7.965 -7.832 13.837 1.00 95.38 219 ASP A CA 1
ATOM 1823 C C . ASP A 1 219 ? -7.163 -7.389 15.078 1.00 95.38 219 ASP A C 1
ATOM 1825 O O . ASP A 1 219 ? -7.738 -6.895 16.054 1.00 95.38 219 ASP A O 1
ATOM 1829 N N . ASP A 1 220 ? -5.833 -7.473 15.030 1.00 94.94 220 ASP A N 1
ATOM 1830 C CA . ASP A 1 220 ? -4.939 -7.012 16.097 1.00 94.94 220 ASP A CA 1
ATOM 1831 C C . ASP A 1 220 ? -5.061 -5.507 16.343 1.00 94.94 220 ASP A C 1
ATOM 1833 O O . ASP A 1 220 ? -5.180 -5.073 17.493 1.00 94.94 220 ASP A O 1
ATOM 1837 N N . ALA A 1 221 ? -5.107 -4.706 15.276 1.00 95.94 221 ALA A N 1
ATOM 1838 C CA . ALA A 1 221 ? -5.279 -3.261 15.364 1.00 95.94 221 ALA A CA 1
ATOM 1839 C C . ALA A 1 221 ? -6.629 -2.881 15.995 1.00 95.94 221 ALA A C 1
ATOM 1841 O O . ALA A 1 221 ? -6.686 -2.028 16.887 1.00 95.94 221 ALA A O 1
ATOM 1842 N N . VAL A 1 222 ? -7.719 -3.549 15.601 1.00 96.31 222 VAL A N 1
ATOM 1843 C CA . VAL A 1 222 ? -9.044 -3.338 16.207 1.00 96.31 222 VAL A CA 1
ATOM 1844 C C . VAL A 1 222 ? -9.024 -3.722 17.690 1.00 96.31 222 VAL A C 1
ATOM 1846 O O . VAL A 1 222 ? -9.508 -2.958 18.532 1.00 96.31 222 VAL A O 1
ATOM 1849 N N . ARG A 1 223 ? -8.415 -4.860 18.049 1.00 95.25 223 ARG A N 1
ATOM 1850 C CA . ARG A 1 223 ? -8.271 -5.278 19.454 1.00 95.25 223 ARG A CA 1
ATOM 1851 C C . ARG A 1 223 ? -7.439 -4.290 20.266 1.00 95.25 223 ARG A C 1
ATOM 1853 O O . ARG A 1 223 ? -7.828 -3.963 21.389 1.00 95.25 223 ARG A O 1
ATOM 1860 N N . ALA A 1 224 ? -6.350 -3.765 19.708 1.00 95.62 224 ALA A N 1
ATOM 1861 C CA . ALA A 1 224 ? -5.515 -2.764 20.365 1.00 95.62 224 ALA A CA 1
ATOM 1862 C C . ALA A 1 224 ? -6.320 -1.503 20.721 1.00 95.62 224 ALA A C 1
ATOM 1864 O O . ALA A 1 224 ? -6.224 -1.005 21.846 1.00 95.62 224 ALA A O 1
ATOM 1865 N N . VAL A 1 225 ? -7.190 -1.040 19.816 1.00 96.31 225 VAL A N 1
ATOM 1866 C CA . VAL A 1 225 ? -8.094 0.093 20.074 1.00 96.31 225 VAL A CA 1
ATOM 1867 C C . VAL A 1 225 ? -9.092 -0.219 21.194 1.00 96.31 225 VAL A C 1
ATOM 1869 O O . VAL A 1 225 ? -9.323 0.621 22.068 1.00 96.31 225 VAL A O 1
ATOM 1872 N N . LEU A 1 226 ? -9.678 -1.418 21.211 1.00 94.94 226 LEU A N 1
ATOM 1873 C CA . LEU A 1 226 ? -10.620 -1.827 22.262 1.00 94.94 226 LEU A CA 1
ATOM 1874 C C . LEU A 1 226 ? -9.953 -1.913 23.641 1.00 94.94 226 LEU A C 1
ATOM 1876 O O . LEU A 1 226 ? -10.567 -1.542 24.645 1.00 94.94 226 LEU A O 1
ATOM 1880 N N . VAL A 1 227 ? -8.699 -2.369 23.685 1.00 94.50 227 VAL A N 1
ATOM 1881 C CA . VAL A 1 227 ? -7.887 -2.427 24.907 1.00 94.50 227 VAL A CA 1
ATOM 1882 C C . VAL A 1 227 ? -7.517 -1.030 25.394 1.00 94.50 227 VAL A C 1
ATOM 1884 O O . VAL A 1 227 ? -7.692 -0.728 26.574 1.00 94.50 227 VAL A O 1
ATOM 1887 N N . LYS A 1 228 ? -7.077 -0.149 24.489 1.00 95.00 228 LYS A N 1
ATOM 1888 C CA . LYS A 1 228 ? -6.752 1.257 24.786 1.00 95.00 228 LYS A CA 1
ATOM 1889 C C . LYS A 1 228 ? -7.929 1.992 25.436 1.00 95.00 228 LYS A C 1
ATOM 1891 O O . LYS A 1 228 ? -7.736 2.743 26.385 1.00 95.00 228 LYS A O 1
ATOM 1896 N N . ASN A 1 229 ? -9.150 1.725 24.973 1.00 93.25 229 ASN A N 1
ATOM 1897 C CA . ASN A 1 229 ? -10.377 2.321 25.509 1.00 93.25 229 ASN A CA 1
ATOM 1898 C C . ASN A 1 229 ? -10.982 1.549 26.701 1.00 93.25 229 ASN A C 1
ATOM 1900 O O . ASN A 1 229 ? -12.104 1.840 27.104 1.00 93.25 229 ASN A O 1
ATOM 1904 N N . LYS A 1 230 ? -10.271 0.560 27.268 1.00 91.25 230 LYS A N 1
ATOM 1905 C CA . LYS A 1 230 ? -10.712 -0.263 28.414 1.00 91.25 230 LYS A CA 1
ATOM 1906 C C . LYS A 1 230 ? -12.036 -1.020 28.195 1.00 91.25 230 LYS A C 1
ATOM 1908 O O . LYS A 1 230 ? -12.663 -1.458 29.154 1.00 91.25 230 LYS A O 1
ATOM 1913 N N . ILE A 1 231 ? -12.457 -1.222 26.944 1.00 91.25 231 ILE A N 1
ATOM 1914 C CA . ILE A 1 231 ? -13.664 -1.998 26.608 1.00 91.25 231 ILE A CA 1
ATOM 1915 C C . ILE A 1 231 ? -13.371 -3.493 26.739 1.00 91.25 231 ILE A C 1
ATOM 1917 O O . ILE A 1 231 ? -14.200 -4.268 27.226 1.00 91.25 231 ILE A O 1
ATOM 1921 N N . HIS A 1 232 ? -12.191 -3.914 26.287 1.00 90.00 232 HIS A N 1
ATOM 1922 C CA . HIS A 1 232 ? -11.676 -5.271 26.429 1.00 90.00 232 HIS A CA 1
ATOM 1923 C C . HIS A 1 232 ? -10.372 -5.230 27.226 1.00 90.00 232 HIS A C 1
ATOM 1925 O O . HIS A 1 232 ? -9.578 -4.309 27.075 1.00 90.00 232 HIS A O 1
ATOM 1931 N N . LEU A 1 233 ? -10.156 -6.205 28.101 1.00 88.81 233 LEU A N 1
ATOM 1932 C CA . LEU A 1 233 ? -8.950 -6.274 28.922 1.00 88.81 233 LEU A CA 1
ATOM 1933 C C . LEU A 1 233 ? -7.953 -7.223 28.259 1.00 88.81 233 LEU A C 1
ATOM 1935 O O . LEU A 1 233 ? -8.367 -8.237 27.708 1.00 88.81 233 LEU A O 1
ATOM 1939 N N . ARG A 1 234 ? -6.651 -6.921 28.340 1.00 83.12 234 ARG A N 1
ATOM 1940 C CA . ARG A 1 234 ? -5.580 -7.796 27.822 1.00 83.12 234 ARG A CA 1
ATOM 1941 C C . ARG A 1 234 ? -5.642 -9.245 28.334 1.00 83.12 234 ARG A C 1
ATOM 1943 O O . ARG A 1 234 ? -5.490 -10.125 27.500 1.00 83.12 234 ARG A O 1
ATOM 1950 N N . PRO A 1 235 ? -5.895 -9.523 29.632 1.00 86.50 235 PRO A N 1
ATOM 1951 C CA . PRO A 1 235 ? -6.071 -10.899 30.114 1.00 86.50 235 PRO A CA 1
ATOM 1952 C C . PRO A 1 235 ? -7.406 -11.541 29.693 1.00 86.50 235 PRO A C 1
ATOM 1954 O O . PRO A 1 235 ? -7.713 -12.655 30.104 1.00 86.50 235 PRO A O 1
ATOM 1957 N N . GLY A 1 236 ? -8.245 -10.841 28.925 1.00 84.12 236 GLY A N 1
ATOM 1958 C CA . GLY A 1 236 ? -9.495 -11.386 28.418 1.00 84.12 236 GLY A CA 1
ATOM 1959 C C . GLY A 1 236 ? -9.267 -12.463 27.356 1.00 84.12 236 GLY A C 1
ATOM 1960 O O . GLY A 1 236 ? -8.361 -12.373 26.535 1.00 84.12 236 GLY A O 1
ATOM 1961 N N . CYS A 1 237 ? -10.146 -13.463 27.345 1.00 89.00 237 CYS A N 1
ATOM 1962 C CA . CYS A 1 237 ? -10.178 -14.508 26.323 1.00 89.00 237 CYS A CA 1
ATOM 1963 C C . CYS A 1 237 ? -10.446 -13.911 24.924 1.00 89.00 237 CYS A C 1
ATOM 1965 O O . CYS A 1 237 ? -11.428 -13.176 24.734 1.00 89.00 237 CYS A O 1
ATOM 1967 N N . LYS A 1 238 ? -9.569 -14.241 23.958 1.00 90.06 238 LYS A N 1
ATOM 1968 C CA . LYS A 1 238 ? -9.661 -13.802 22.555 1.00 90.06 238 LYS A CA 1
ATOM 1969 C C . LYS A 1 238 ? -10.881 -14.424 21.882 1.00 90.06 238 LYS A C 1
ATOM 1971 O O . LYS A 1 238 ? -11.621 -13.700 21.223 1.00 90.06 238 LYS A O 1
ATOM 1976 N N . GLU A 1 239 ? -11.142 -15.717 22.087 1.00 90.69 239 GLU A N 1
ATOM 1977 C CA . GLU A 1 239 ? -12.265 -16.407 21.439 1.00 90.69 239 GLU A CA 1
ATOM 1978 C C . GLU A 1 239 ? -13.606 -15.780 21.836 1.00 90.69 239 GLU A C 1
ATOM 1980 O O . GLU A 1 239 ? -14.449 -15.478 20.990 1.00 90.69 239 GLU A O 1
ATOM 1985 N N . ARG A 1 240 ? -13.775 -15.461 23.125 1.00 92.88 240 ARG A N 1
ATOM 1986 C CA . ARG A 1 240 ? -15.000 -14.842 23.650 1.00 92.88 240 ARG A CA 1
ATOM 1987 C C . ARG A 1 240 ? -15.316 -13.491 23.006 1.00 92.88 240 ARG A C 1
ATOM 1989 O O . ARG A 1 240 ? -16.480 -13.088 22.971 1.00 92.88 240 ARG A O 1
ATOM 1996 N N . LEU A 1 241 ? -14.310 -12.759 22.525 1.00 94.25 241 LEU A N 1
ATOM 1997 C CA . LEU A 1 241 ? -14.532 -11.493 21.825 1.00 94.25 241 LEU A CA 1
ATOM 1998 C C . LEU A 1 241 ? -15.319 -11.705 20.524 1.00 94.25 241 LEU A C 1
ATOM 2000 O O . LEU A 1 241 ? -16.235 -10.928 20.238 1.00 94.25 241 LEU A O 1
ATOM 2004 N N . TYR A 1 242 ? -14.984 -12.766 19.792 1.00 95.25 242 TYR A N 1
ATOM 2005 C CA . TYR A 1 242 ? -15.543 -13.059 18.477 1.00 95.25 242 TYR A CA 1
ATOM 2006 C C . TYR A 1 242 ? -16.809 -13.916 18.522 1.00 95.25 242 TYR A C 1
ATOM 2008 O O . TYR A 1 242 ? -17.679 -13.769 17.665 1.00 95.25 242 TYR A O 1
ATOM 2016 N N . LEU A 1 243 ? -16.956 -14.754 19.553 1.00 94.94 243 LEU A N 1
ATOM 2017 C CA . LEU A 1 243 ? -18.146 -15.584 19.732 1.00 94.94 243 LEU A CA 1
ATOM 2018 C C . LEU A 1 243 ? -19.437 -14.746 19.766 1.00 94.94 243 LEU A C 1
ATOM 2020 O O . LEU A 1 243 ? -19.456 -13.640 20.334 1.00 94.94 243 LEU A O 1
ATOM 2024 N N . PRO A 1 244 ? -20.542 -15.259 19.200 1.00 94.81 244 PRO A N 1
ATOM 2025 C CA . PRO A 1 244 ? -21.818 -14.571 19.230 1.00 94.81 244 PRO A CA 1
ATOM 2026 C C . PRO A 1 244 ? -22.329 -14.458 20.669 1.00 94.81 244 PRO A C 1
ATOM 2028 O O . PRO A 1 244 ? -22.070 -15.289 21.537 1.00 94.81 244 PRO A O 1
ATOM 2031 N N . ARG A 1 245 ? -23.130 -13.425 20.937 1.00 91.38 245 ARG A N 1
ATOM 2032 C CA . ARG A 1 245 ? -23.680 -13.191 22.284 1.00 91.38 245 ARG A CA 1
ATOM 2033 C C . ARG A 1 245 ? -24.616 -14.296 22.774 1.00 91.38 245 ARG A C 1
ATOM 2035 O O . ARG A 1 245 ? -24.760 -14.455 23.981 1.00 91.38 245 ARG A O 1
ATOM 2042 N N . LYS A 1 246 ? -25.247 -15.033 21.852 1.00 94.06 246 LYS A N 1
ATOM 2043 C CA . LYS A 1 246 ? -26.068 -16.211 22.174 1.00 94.06 246 LYS A CA 1
ATOM 2044 C C . LYS A 1 246 ? -25.230 -17.325 22.814 1.00 94.06 246 LYS A C 1
ATOM 2046 O O . LYS A 1 246 ? -25.731 -18.035 23.670 1.00 94.06 246 LYS A O 1
ATOM 2051 N N . GLU A 1 247 ? -23.949 -17.397 22.462 1.00 94.38 247 GLU A N 1
ATOM 2052 C CA . GLU A 1 247 ? -22.965 -18.362 22.967 1.00 94.38 247 GLU A CA 1
ATOM 2053 C C . GLU A 1 247 ? -22.045 -17.712 24.016 1.00 94.38 247 GLU A C 1
ATOM 2055 O O . GLU A 1 247 ? -20.852 -17.982 24.087 1.00 94.38 247 GLU A O 1
ATOM 2060 N N . LEU A 1 248 ? -22.582 -16.784 24.823 1.00 90.81 248 LEU A N 1
ATOM 2061 C CA . LEU A 1 248 ? -21.866 -16.097 25.914 1.00 90.81 248 LEU A CA 1
ATOM 2062 C C . LEU A 1 248 ? -20.658 -15.232 25.479 1.00 90.81 248 LEU A C 1
ATOM 2064 O O . LEU A 1 248 ? -19.898 -14.731 26.325 1.00 90.81 248 LEU A O 1
ATOM 2068 N N . GLY A 1 249 ? -20.508 -14.989 24.175 1.00 93.38 249 GLY A N 1
ATOM 2069 C CA . GLY A 1 249 ? -19.490 -14.118 23.596 1.00 93.38 249 GLY A CA 1
ATOM 2070 C C . GLY A 1 249 ? -19.848 -12.628 23.604 1.00 93.38 249 GLY A C 1
ATOM 2071 O O . GLY A 1 249 ? -20.829 -12.188 24.212 1.00 93.38 249 GLY A O 1
ATOM 2072 N N . ARG A 1 250 ? -19.030 -11.810 22.932 1.00 92.69 250 ARG A N 1
ATOM 2073 C CA . ARG A 1 250 ? -19.248 -10.355 22.782 1.00 92.69 250 ARG A CA 1
ATOM 2074 C C . ARG A 1 250 ? -19.847 -9.971 21.430 1.00 92.69 250 ARG A C 1
ATOM 2076 O O . ARG A 1 250 ? -20.526 -8.938 21.364 1.00 92.69 250 ARG A O 1
ATOM 2083 N N . GLY A 1 251 ? -19.669 -10.819 20.419 1.00 94.62 251 GLY A N 1
ATOM 2084 C CA . GLY A 1 251 ? -20.233 -10.687 19.080 1.00 94.62 251 GLY A CA 1
ATOM 2085 C C . GLY A 1 251 ? -19.484 -9.725 18.162 1.00 94.62 251 GLY A C 1
ATOM 2086 O O . GLY A 1 251 ? -20.123 -9.139 17.295 1.00 94.62 251 GLY A O 1
ATOM 2087 N N . LEU A 1 252 ? -18.179 -9.504 18.355 1.00 96.06 252 LEU A N 1
ATOM 2088 C CA . LEU A 1 252 ? -17.359 -8.789 17.369 1.00 96.06 252 LEU A CA 1
ATOM 2089 C C . LEU A 1 252 ? -17.111 -9.713 16.169 1.00 96.06 252 LEU A C 1
ATOM 2091 O O . LEU A 1 252 ? -16.768 -10.871 16.360 1.00 96.06 252 LEU A O 1
ATOM 2095 N N . HIS A 1 253 ? -17.255 -9.238 14.937 1.00 95.94 253 HIS A N 1
ATOM 2096 C CA . HIS A 1 253 ? -16.879 -10.062 13.785 1.00 95.94 253 HIS A CA 1
ATOM 2097 C C . HIS A 1 253 ? -15.354 -10.093 13.633 1.00 95.94 253 HIS A C 1
ATOM 2099 O O . HIS A 1 253 ? -14.726 -9.038 13.638 1.00 95.94 253 HIS A O 1
ATOM 2105 N N . SER A 1 254 ? -14.764 -11.282 13.487 1.00 95.50 254 SER A N 1
ATOM 2106 C CA . SER A 1 254 ? -13.356 -11.391 13.091 1.00 95.50 254 SER A CA 1
ATOM 2107 C C . SER A 1 254 ? -13.220 -10.979 11.633 1.00 95.50 254 SER A C 1
ATOM 2109 O O . SER A 1 254 ? -14.005 -11.409 10.783 1.00 95.50 254 SER A O 1
ATOM 2111 N N . VAL A 1 255 ? -12.244 -10.119 11.358 1.00 95.50 255 VAL A N 1
ATOM 2112 C CA . VAL A 1 255 ? -11.900 -9.712 9.996 1.00 95.50 255 VAL A CA 1
ATOM 2113 C C . VAL A 1 255 ? -11.351 -10.900 9.215 1.00 95.50 255 VAL A C 1
ATOM 2115 O O . VAL A 1 255 ? -11.747 -11.079 8.069 1.00 95.50 255 VAL A O 1
ATOM 2118 N N . GLU A 1 256 ? -10.515 -11.721 9.852 1.00 94.50 256 GLU A N 1
ATOM 2119 C CA . GLU A 1 256 ? -9.952 -12.948 9.281 1.00 94.50 256 GLU A CA 1
ATOM 2120 C C . GLU A 1 256 ? -11.047 -13.936 8.852 1.00 94.50 256 GLU A C 1
ATOM 2122 O O . GLU A 1 256 ? -11.166 -14.262 7.675 1.00 94.50 256 GLU A O 1
ATOM 2127 N N . PHE A 1 257 ? -11.942 -14.323 9.766 1.00 94.50 257 PHE A N 1
ATOM 2128 C CA . PHE A 1 257 ? -13.035 -15.246 9.426 1.00 94.50 257 PHE A CA 1
ATOM 2129 C C . PHE A 1 257 ? -13.979 -14.671 8.355 1.00 94.50 257 PHE A C 1
ATOM 2131 O O . PHE A 1 257 ? -14.516 -15.371 7.495 1.00 94.50 257 PHE A O 1
ATOM 2138 N N . LYS A 1 258 ? -14.201 -13.354 8.397 1.00 94.88 258 LYS A N 1
ATOM 2139 C CA . LYS A 1 258 ? -15.056 -12.667 7.432 1.00 94.88 258 LYS A CA 1
ATOM 2140 C C . LYS A 1 258 ? -14.432 -12.630 6.037 1.00 94.88 258 LYS A C 1
ATOM 2142 O O . LYS A 1 258 ? -15.170 -12.800 5.067 1.00 94.88 258 LYS A O 1
ATOM 2147 N N . SER A 1 259 ? -13.127 -12.385 5.921 1.00 95.31 259 SER A N 1
ATOM 2148 C CA . SER A 1 259 ? -12.449 -12.353 4.625 1.00 95.31 259 SER A CA 1
ATOM 2149 C C . SER A 1 259 ? -12.414 -13.737 3.988 1.00 95.31 259 SER A C 1
ATOM 2151 O O . SER A 1 259 ? -12.740 -13.854 2.811 1.00 95.31 259 SER A O 1
ATOM 2153 N N . GLU A 1 260 ? -12.155 -14.782 4.771 1.00 95.06 260 GLU A N 1
ATOM 2154 C CA . GLU A 1 260 ? -12.224 -16.179 4.331 1.00 95.06 260 GLU A CA 1
ATOM 2155 C C . GLU A 1 260 ? -13.581 -16.527 3.725 1.00 95.06 260 GLU A C 1
ATOM 2157 O O . GLU A 1 260 ? -13.662 -17.011 2.595 1.00 95.06 260 GLU A O 1
ATOM 2162 N N . HIS A 1 261 ? -14.660 -16.210 4.445 1.00 94.81 261 HIS A N 1
ATOM 2163 C CA . HIS A 1 261 ? -16.014 -16.457 3.965 1.00 94.81 261 HIS A CA 1
ATOM 2164 C C . HIS A 1 261 ? -16.313 -15.704 2.661 1.00 94.81 261 HIS A C 1
ATOM 2166 O O . HIS A 1 261 ? -16.868 -16.280 1.726 1.00 94.81 261 HIS A O 1
ATOM 2172 N N 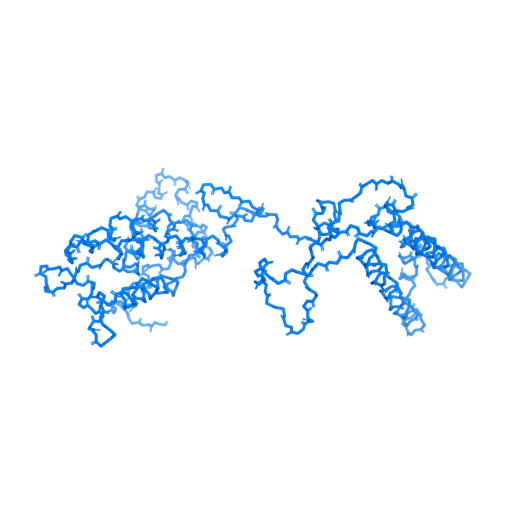. MET A 1 262 ? -15.926 -14.427 2.578 1.00 95.25 262 MET A N 1
ATOM 2173 C CA . MET A 1 262 ? -16.157 -13.602 1.388 1.00 95.25 262 MET A CA 1
ATOM 2174 C C . MET A 1 262 ? -15.363 -14.090 0.172 1.00 95.25 262 MET A C 1
ATOM 2176 O O . MET A 1 262 ? -15.901 -14.114 -0.935 1.00 95.25 262 MET A O 1
ATOM 2180 N N . LEU A 1 263 ? -14.104 -14.486 0.365 1.00 94.94 263 LEU A N 1
ATOM 2181 C CA . LEU A 1 263 ? -13.247 -14.992 -0.706 1.00 94.94 263 LEU A CA 1
ATOM 2182 C C . LEU A 1 263 ? -13.715 -16.365 -1.194 1.00 94.94 263 LEU A C 1
ATOM 2184 O O . LEU A 1 263 ? -13.782 -16.581 -2.401 1.00 94.94 263 LEU A O 1
ATOM 2188 N N . LEU A 1 264 ? -14.118 -17.258 -0.286 1.00 95.06 264 LEU A N 1
ATOM 2189 C CA . LEU A 1 264 ? -14.686 -18.554 -0.658 1.00 95.06 264 LEU A CA 1
ATOM 2190 C C . LEU A 1 264 ? -15.978 -18.383 -1.469 1.00 95.06 264 LEU A C 1
ATOM 2192 O O . LEU A 1 264 ? -16.112 -18.961 -2.544 1.00 95.06 264 LEU A O 1
ATOM 2196 N N . GLN A 1 265 ? -16.892 -17.521 -1.008 1.00 95.06 265 GLN A N 1
ATOM 2197 C CA . GLN A 1 265 ? -18.119 -17.207 -1.747 1.00 95.06 265 GLN A CA 1
ATOM 2198 C C . GLN A 1 265 ? -17.831 -16.631 -3.134 1.00 95.06 265 GLN A C 1
ATOM 2200 O O . GLN A 1 265 ? -18.514 -16.981 -4.100 1.00 95.06 265 GLN A O 1
ATOM 2205 N N . LEU A 1 266 ? -16.834 -15.748 -3.245 1.00 93.12 266 LEU A N 1
ATOM 2206 C CA . LEU A 1 266 ? -16.415 -15.184 -4.523 1.00 93.12 266 LEU A CA 1
ATOM 2207 C C . LEU A 1 266 ? -15.889 -16.279 -5.456 1.00 93.12 266 LEU A C 1
ATOM 2209 O O . LEU A 1 266 ? -16.310 -16.335 -6.612 1.00 93.12 266 LEU A O 1
ATOM 2213 N N . LEU A 1 267 ? -15.023 -17.162 -4.955 1.00 94.38 267 LEU A N 1
ATOM 2214 C CA . LEU A 1 267 ? -14.469 -18.271 -5.726 1.00 94.38 267 LEU A CA 1
ATOM 2215 C C . LEU A 1 267 ? -15.573 -19.214 -6.223 1.00 94.38 267 LEU A C 1
ATOM 2217 O O . LEU A 1 267 ? -15.651 -19.481 -7.421 1.00 94.38 267 LEU A O 1
ATOM 2221 N N . ASP A 1 268 ? -16.480 -19.641 -5.344 1.00 94.94 268 ASP A N 1
ATOM 2222 C CA . ASP A 1 268 ? -17.588 -20.532 -5.706 1.00 94.94 268 ASP A CA 1
ATOM 2223 C C . ASP A 1 268 ? -18.521 -19.888 -6.747 1.00 94.94 268 ASP A C 1
ATOM 2225 O O . ASP A 1 268 ? -18.973 -20.540 -7.693 1.00 94.94 268 ASP A O 1
ATOM 2229 N N . CYS A 1 269 ? -18.774 -18.578 -6.637 1.00 93.38 269 CYS A N 1
ATOM 2230 C CA . CYS A 1 269 ? -19.548 -17.832 -7.632 1.00 93.38 269 CYS A CA 1
ATOM 2231 C C . CYS A 1 269 ? -18.852 -17.754 -8.999 1.00 93.38 269 CYS A C 1
ATOM 2233 O O . CYS A 1 269 ? -19.525 -17.717 -10.040 1.00 93.38 269 CYS A O 1
ATOM 2235 N N . LEU A 1 270 ? -17.521 -17.673 -9.017 1.00 93.50 270 LEU A N 1
ATOM 2236 C CA . LEU A 1 270 ? -16.742 -17.669 -10.251 1.00 93.50 270 LEU A CA 1
ATOM 2237 C C . LEU A 1 270 ? -16.734 -19.058 -10.893 1.00 93.50 270 LEU A C 1
ATOM 2239 O O . LEU A 1 270 ? -16.975 -19.159 -12.096 1.00 93.50 270 LEU A O 1
ATOM 2243 N N . GLU A 1 271 ? -16.527 -20.112 -10.103 1.00 93.75 271 GLU A N 1
ATOM 2244 C CA . GLU A 1 271 ? -16.501 -21.499 -10.573 1.00 93.75 271 GLU A CA 1
ATOM 2245 C C . GLU A 1 271 ? -17.852 -21.947 -11.129 1.00 93.75 271 GLU A C 1
ATOM 2247 O O . GLU A 1 271 ? -17.918 -22.422 -12.263 1.00 93.75 271 GLU A O 1
ATOM 2252 N N . LYS A 1 272 ? -18.946 -21.714 -10.390 1.00 94.50 272 LYS A N 1
ATOM 2253 C CA . LYS A 1 272 ? -20.303 -22.132 -10.782 1.00 94.50 272 LYS A CA 1
ATOM 2254 C C . LYS A 1 272 ? -20.730 -21.610 -12.156 1.00 94.50 272 LYS A C 1
ATOM 2256 O O . LYS A 1 272 ? -21.544 -22.223 -12.836 1.00 94.50 272 LYS A O 1
ATOM 2261 N N . HIS A 1 273 ? -20.209 -20.453 -12.552 1.00 92.25 273 HIS A N 1
ATOM 2262 C CA . HIS A 1 273 ? -20.604 -19.755 -13.774 1.00 92.25 273 HIS A CA 1
ATOM 2263 C C . HIS A 1 273 ? -19.468 -19.650 -14.797 1.00 92.25 273 HIS A C 1
ATOM 2265 O O . HIS A 1 273 ? -19.574 -18.867 -15.748 1.00 92.25 273 HIS A O 1
ATOM 2271 N N . LYS A 1 274 ? -18.397 -20.430 -14.623 1.00 92.56 274 LYS A N 1
ATOM 2272 C CA . LYS A 1 274 ? -17.240 -20.449 -15.521 1.00 92.56 274 LYS A CA 1
ATOM 2273 C C . LYS A 1 274 ? -17.640 -20.788 -16.958 1.00 92.56 274 LYS A C 1
ATOM 2275 O O . LYS A 1 274 ? -17.222 -20.090 -17.877 1.00 92.56 274 LYS A O 1
ATOM 2280 N N . ASP A 1 275 ? -18.499 -21.788 -17.134 1.00 91.94 275 ASP A N 1
ATOM 2281 C CA . ASP A 1 275 ? -18.920 -22.260 -18.462 1.00 91.94 275 ASP A CA 1
ATOM 2282 C C . ASP A 1 275 ? -19.876 -21.274 -19.144 1.00 91.94 275 ASP A C 1
ATOM 2284 O O . ASP A 1 275 ? -19.902 -21.151 -20.365 1.00 91.94 275 ASP A O 1
ATOM 2288 N N . THR A 1 276 ? -20.628 -20.508 -18.346 1.00 94.44 276 THR A N 1
ATOM 2289 C CA . THR A 1 276 ? -21.587 -19.513 -18.850 1.00 94.44 276 THR A CA 1
ATOM 2290 C C . THR A 1 276 ? -20.943 -18.178 -19.230 1.00 94.44 276 THR A C 1
ATOM 2292 O O . THR A 1 276 ? -21.482 -17.453 -20.061 1.00 94.44 276 THR A O 1
ATOM 2295 N N . SER A 1 277 ? -19.813 -17.807 -18.613 1.00 94.69 277 SER A N 1
ATOM 2296 C CA . SER A 1 277 ? -19.208 -16.481 -18.771 1.00 94.69 277 SER A CA 1
ATOM 2297 C C . SER A 1 277 ? -17.716 -16.570 -19.063 1.00 94.69 277 SER A C 1
ATOM 2299 O O . SER A 1 277 ? -16.902 -16.846 -18.179 1.00 94.69 277 SER A O 1
ATOM 2301 N N . THR A 1 278 ? -17.346 -16.194 -20.289 1.00 94.88 278 THR A N 1
ATOM 2302 C CA . THR A 1 278 ? -15.947 -16.095 -20.736 1.00 94.88 278 THR A CA 1
ATOM 2303 C C . THR A 1 278 ? -15.112 -15.201 -19.820 1.00 94.88 278 THR A C 1
ATOM 2305 O O . THR A 1 278 ? -13.965 -15.522 -19.514 1.00 94.88 278 THR A O 1
ATOM 2308 N N . ARG A 1 279 ? -15.704 -14.115 -19.306 1.00 94.69 279 ARG A N 1
ATOM 2309 C CA . ARG A 1 279 ? -15.056 -13.206 -18.354 1.00 94.69 279 ARG A CA 1
ATOM 2310 C C . ARG A 1 279 ? -14.714 -13.901 -17.037 1.00 94.69 279 ARG A C 1
ATOM 2312 O O . ARG A 1 279 ? -13.596 -13.746 -16.560 1.00 94.69 279 ARG A O 1
ATOM 2319 N N . ARG A 1 280 ? -15.640 -14.669 -16.451 1.00 93.56 280 ARG A N 1
ATOM 2320 C CA . ARG A 1 280 ? -15.383 -15.393 -15.189 1.00 93.56 280 ARG A CA 1
ATOM 2321 C C . ARG A 1 280 ? -14.323 -16.474 -15.378 1.00 93.56 280 ARG A C 1
ATOM 2323 O O . ARG A 1 280 ? -13.430 -16.591 -14.545 1.00 93.56 280 ARG A O 1
ATOM 2330 N N . ALA A 1 281 ? -14.361 -17.189 -16.503 1.00 93.69 281 ALA A N 1
ATOM 2331 C CA . ALA A 1 281 ? -13.324 -18.155 -16.852 1.00 93.69 281 ALA A CA 1
ATOM 2332 C C . ALA A 1 281 ? -11.939 -17.509 -17.016 1.00 93.69 281 ALA A C 1
ATOM 2334 O O . ALA A 1 281 ? -10.947 -18.061 -16.539 1.00 93.69 281 ALA A O 1
ATOM 2335 N N . ALA A 1 2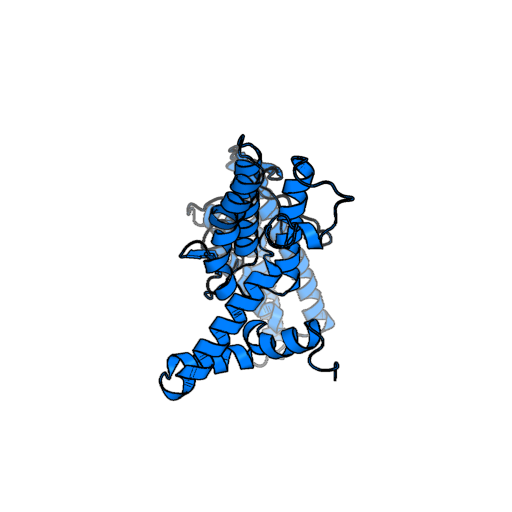82 ? -11.868 -16.331 -17.644 1.00 95.00 282 ALA A N 1
ATOM 2336 C CA . ALA A 1 282 ? -10.625 -15.580 -17.782 1.00 95.00 282 ALA A CA 1
ATOM 2337 C C . ALA A 1 282 ? -10.085 -15.104 -16.425 1.00 95.00 282 ALA A C 1
ATOM 2339 O O . ALA A 1 282 ? -8.893 -15.259 -16.173 1.00 95.00 282 ALA A O 1
ATOM 2340 N N . ILE A 1 283 ? -10.954 -14.598 -15.539 1.00 92.62 283 ILE A N 1
ATOM 2341 C CA . ILE A 1 283 ? -10.574 -14.195 -14.175 1.00 92.62 283 ILE A CA 1
ATOM 2342 C C . ILE A 1 283 ? -9.976 -15.387 -13.425 1.00 92.62 283 ILE A C 1
ATOM 2344 O O . ILE A 1 283 ? -8.839 -15.301 -12.978 1.00 92.62 283 ILE A O 1
ATOM 2348 N N . LEU A 1 284 ? -10.674 -16.527 -13.377 1.00 93.38 284 LEU A N 1
ATOM 2349 C CA . LEU A 1 284 ? -10.164 -17.736 -12.717 1.00 93.38 284 LEU A CA 1
ATOM 2350 C C . LEU A 1 284 ? -8.803 -18.175 -13.267 1.00 93.38 284 LEU A C 1
ATOM 2352 O O . LEU A 1 284 ? -7.924 -18.566 -12.507 1.00 93.38 284 LEU A O 1
ATOM 2356 N N . LYS A 1 285 ? -8.606 -18.091 -14.588 1.00 94.12 285 LYS A N 1
ATOM 2357 C CA . LYS A 1 285 ? -7.323 -18.430 -15.215 1.00 94.12 285 LYS A CA 1
ATOM 2358 C C . LYS A 1 285 ? -6.198 -17.501 -14.748 1.00 94.12 285 LYS A C 1
ATOM 2360 O O . LYS A 1 285 ? -5.105 -17.982 -14.470 1.00 94.12 285 LYS A O 1
ATOM 2365 N N . VAL A 1 286 ? -6.452 -16.194 -14.669 1.00 92.56 286 VAL A N 1
ATOM 2366 C CA . VAL A 1 286 ? -5.464 -15.206 -14.205 1.00 92.56 286 VAL A CA 1
ATOM 2367 C C . VAL A 1 286 ? -5.137 -15.410 -12.727 1.00 92.56 286 VAL A C 1
ATOM 2369 O O . VAL A 1 286 ? -3.961 -15.468 -12.378 1.00 92.56 286 VAL A O 1
ATOM 2372 N N . GLU A 1 287 ? -6.151 -15.584 -11.880 1.00 91.00 287 GLU A N 1
ATOM 2373 C CA . GLU A 1 287 ? -5.973 -15.818 -10.440 1.00 91.00 287 GLU A CA 1
ATOM 2374 C C . GLU A 1 287 ? -5.152 -17.089 -10.173 1.00 91.00 287 GLU A C 1
ATOM 2376 O O . GLU A 1 287 ? -4.182 -17.051 -9.416 1.00 91.00 287 GLU A O 1
ATOM 2381 N N . ASN A 1 288 ? -5.458 -18.186 -10.877 1.00 91.94 288 ASN A N 1
ATOM 2382 C CA . ASN A 1 288 ? -4.714 -19.444 -10.763 1.00 91.94 288 ASN A CA 1
ATOM 2383 C C . ASN A 1 288 ? -3.262 -19.320 -11.249 1.00 91.94 288 ASN A C 1
ATOM 2385 O O . ASN A 1 288 ? -2.359 -19.890 -10.640 1.00 91.94 288 ASN A O 1
ATOM 2389 N N . ASN A 1 289 ? -3.016 -18.570 -12.328 1.00 94.50 289 ASN A N 1
ATOM 2390 C CA . ASN A 1 289 ? -1.660 -18.337 -12.833 1.00 94.50 289 ASN A CA 1
ATOM 2391 C C . ASN A 1 289 ? -0.818 -17.512 -11.852 1.00 94.50 289 ASN A C 1
ATOM 2393 O O . ASN A 1 289 ? 0.366 -17.787 -11.670 1.00 94.50 289 ASN A O 1
ATOM 2397 N N . ASN A 1 290 ? -1.440 -16.516 -11.222 1.00 89.62 290 ASN A N 1
ATOM 2398 C CA . ASN A 1 290 ? -0.795 -15.642 -10.249 1.00 89.62 290 ASN A CA 1
ATOM 2399 C C . ASN A 1 290 ? -0.674 -16.284 -8.858 1.00 89.62 290 ASN A C 1
ATOM 2401 O O . ASN A 1 290 ? 0.006 -15.719 -8.006 1.00 89.62 290 ASN A O 1
ATOM 2405 N N . LYS A 1 291 ? -1.311 -17.445 -8.629 1.00 89.25 291 LYS A N 1
ATOM 2406 C CA . LYS A 1 291 ? -1.374 -18.140 -7.331 1.00 89.25 291 LYS A CA 1
ATOM 2407 C C . LYS A 1 291 ? -1.820 -17.212 -6.199 1.00 89.25 291 LYS A C 1
ATOM 2409 O O . LYS A 1 291 ? -1.250 -17.221 -5.112 1.00 89.25 291 LYS A O 1
ATOM 2414 N N . THR A 1 292 ? -2.820 -16.379 -6.471 1.00 90.56 292 THR A N 1
ATOM 2415 C CA . THR A 1 292 ? -3.341 -15.438 -5.476 1.00 90.56 292 THR A CA 1
ATOM 2416 C C . THR A 1 292 ? -3.984 -16.179 -4.309 1.00 90.56 292 THR A C 1
ATOM 2418 O O . THR A 1 292 ? -4.457 -17.311 -4.458 1.00 90.56 292 THR A O 1
ATOM 2421 N N . HIS A 1 293 ? -4.095 -15.512 -3.160 1.00 91.12 293 HIS A N 1
ATOM 2422 C CA . HIS A 1 293 ? -4.800 -16.057 -2.002 1.00 91.12 293 HIS A CA 1
ATOM 2423 C C . HIS A 1 293 ? -6.238 -16.512 -2.337 1.00 91.12 293 HIS A C 1
ATOM 2425 O O . HIS A 1 293 ? -6.680 -17.551 -1.855 1.00 91.12 293 HIS A O 1
ATOM 2431 N N . LEU A 1 294 ? -6.944 -15.810 -3.237 1.00 92.19 294 LEU A N 1
ATOM 2432 C CA . LEU A 1 294 ? -8.270 -16.224 -3.714 1.00 92.19 294 LEU A CA 1
ATOM 2433 C C . LEU A 1 294 ? -8.246 -17.607 -4.384 1.00 92.19 294 LEU A C 1
ATOM 2435 O O . LEU A 1 294 ? -9.140 -18.410 -4.139 1.00 92.19 294 LEU A O 1
ATOM 2439 N N . SER A 1 295 ? -7.236 -17.900 -5.208 1.00 92.25 295 SER A N 1
ATOM 2440 C CA . SER A 1 295 ? -7.108 -19.210 -5.868 1.00 92.25 295 SER A CA 1
ATOM 2441 C C . SER A 1 295 ? -6.782 -20.340 -4.885 1.00 92.25 295 SER A C 1
ATOM 2443 O O . SER A 1 295 ? -7.247 -21.467 -5.048 1.00 92.25 295 SER A O 1
ATOM 2445 N N . LEU A 1 296 ? -6.017 -20.031 -3.833 1.00 93.00 296 LEU A N 1
ATOM 2446 C CA . LEU A 1 296 ? -5.549 -20.996 -2.837 1.00 93.00 296 LEU A CA 1
ATOM 2447 C C . LEU A 1 296 ? -6.506 -21.156 -1.647 1.00 93.00 296 LEU A C 1
ATOM 2449 O O . LEU A 1 296 ? -6.294 -22.046 -0.823 1.00 93.00 296 LEU A O 1
ATOM 2453 N N . ILE A 1 297 ? -7.567 -20.344 -1.563 1.00 93.75 297 ILE A N 1
ATOM 2454 C CA . ILE A 1 297 ? -8.444 -20.252 -0.387 1.00 93.75 297 ILE A CA 1
ATOM 2455 C C . ILE A 1 297 ? -9.008 -21.609 0.041 1.00 93.75 297 ILE A C 1
ATOM 2457 O O . ILE A 1 297 ? -9.028 -21.912 1.227 1.00 93.75 297 ILE A O 1
ATOM 2461 N N . LYS A 1 298 ? -9.418 -22.469 -0.902 1.00 93.00 298 LYS A N 1
ATOM 2462 C CA . LYS A 1 298 ? -9.967 -23.795 -0.574 1.00 93.00 298 LYS A CA 1
ATOM 2463 C C . LYS A 1 298 ? -8.940 -24.658 0.150 1.00 93.00 298 LYS A C 1
ATOM 2465 O O . LYS A 1 298 ? -9.252 -25.202 1.202 1.00 93.00 298 LYS A O 1
ATOM 2470 N N . ASN A 1 299 ? -7.721 -24.738 -0.376 1.00 92.94 299 ASN A N 1
ATOM 2471 C CA . ASN A 1 299 ? -6.646 -25.514 0.242 1.00 92.94 299 ASN A CA 1
ATOM 2472 C C . ASN A 1 299 ? -6.238 -24.904 1.587 1.00 92.94 299 ASN A C 1
ATOM 2474 O O . ASN A 1 299 ? -6.116 -25.623 2.572 1.00 92.94 299 ASN A O 1
ATOM 2478 N N . PHE A 1 300 ? -6.115 -23.575 1.645 1.00 93.12 300 PHE A N 1
ATOM 2479 C CA . PHE A 1 300 ? -5.809 -22.853 2.878 1.00 93.12 300 PHE A CA 1
ATOM 2480 C C . PHE A 1 300 ? -6.820 -23.162 3.992 1.00 93.12 300 PHE A C 1
ATOM 2482 O O . PHE A 1 300 ? -6.425 -23.495 5.106 1.00 93.12 300 PHE A O 1
ATOM 2489 N N . LEU A 1 301 ? -8.122 -23.115 3.690 1.00 93.31 301 LEU A N 1
ATOM 2490 C CA . LEU A 1 301 ? -9.171 -23.408 4.667 1.00 93.31 301 LEU A CA 1
ATOM 2491 C C . LEU A 1 301 ? -9.150 -24.871 5.112 1.00 93.31 301 LEU A C 1
ATOM 2493 O O . LEU A 1 301 ? -9.343 -25.143 6.295 1.00 93.31 301 LEU A O 1
ATOM 2497 N N . LYS A 1 302 ? -8.892 -25.811 4.198 1.00 92.81 302 LYS A N 1
ATOM 2498 C CA . LYS A 1 302 ? -8.782 -27.226 4.566 1.00 92.81 302 LYS A CA 1
ATOM 2499 C C . LYS A 1 302 ? -7.646 -27.473 5.552 1.00 92.81 302 LYS A C 1
ATOM 2501 O O . LYS A 1 302 ? -7.876 -28.149 6.549 1.00 92.81 302 LYS A O 1
ATOM 2506 N N . ILE A 1 303 ? -6.477 -26.877 5.318 1.00 92.81 303 ILE A N 1
ATOM 2507 C CA . ILE A 1 303 ? -5.328 -26.972 6.227 1.00 92.81 303 ILE A CA 1
ATOM 2508 C C . ILE A 1 303 ? -5.662 -26.297 7.563 1.00 92.81 303 ILE A C 1
ATOM 2510 O O . ILE A 1 303 ? -5.564 -26.911 8.623 1.00 92.81 303 ILE A O 1
ATOM 2514 N N . LYS A 1 304 ? -6.141 -25.047 7.524 1.00 92.12 304 LYS A N 1
ATOM 2515 C CA . LYS A 1 304 ? -6.422 -24.245 8.724 1.00 92.12 304 LYS A CA 1
ATOM 2516 C C . LYS A 1 304 ? -7.442 -24.894 9.663 1.00 92.12 304 LYS A C 1
ATOM 2518 O O . LYS A 1 304 ? -7.306 -24.788 10.880 1.00 92.12 304 LYS A O 1
ATOM 2523 N N . TYR A 1 305 ? -8.470 -25.531 9.106 1.00 91.62 305 TYR A N 1
ATOM 2524 C CA . TYR A 1 305 ? -9.540 -26.170 9.872 1.00 91.62 305 TYR A CA 1
ATOM 2525 C C . TYR A 1 305 ? -9.360 -27.687 10.043 1.00 91.62 305 TYR A C 1
ATOM 2527 O O . TYR A 1 305 ? -10.261 -28.335 10.571 1.00 91.62 305 TYR A O 1
ATOM 2535 N N . GLY A 1 306 ? -8.214 -28.250 9.639 1.00 86.88 306 GLY A N 1
ATOM 2536 C CA . GLY A 1 306 ? -7.881 -29.663 9.852 1.00 86.88 306 GLY A CA 1
ATOM 2537 C C . GLY A 1 306 ? -8.750 -30.644 9.060 1.00 86.88 306 GLY A C 1
ATOM 2538 O O . GLY A 1 306 ? -9.057 -31.727 9.551 1.00 86.88 306 GLY A O 1
ATOM 2539 N N . LEU A 1 307 ? -9.191 -30.257 7.861 1.00 82.38 307 LEU A N 1
ATOM 2540 C CA . LEU A 1 307 ? -9.964 -31.116 6.957 1.00 82.38 307 LEU A CA 1
ATOM 2541 C C . LEU A 1 307 ? -9.065 -32.010 6.079 1.00 82.38 307 LEU A C 1
ATOM 2543 O O . LEU A 1 307 ? -9.542 -33.032 5.596 1.00 82.38 307 LEU A O 1
ATOM 2547 N N . GLU A 1 308 ? -7.795 -31.638 5.877 1.00 72.44 308 GLU A N 1
ATOM 2548 C CA . GLU A 1 308 ? -6.747 -32.410 5.179 1.00 72.44 308 GLU A CA 1
ATOM 2549 C C . GLU A 1 308 ? -5.389 -32.198 5.892 1.00 72.44 308 GLU A C 1
ATOM 2551 O O . GLU A 1 308 ? -5.154 -31.118 6.438 1.00 72.44 308 GLU A O 1
ATOM 2556 N N . GLU A 1 309 ? -4.511 -33.213 5.913 1.00 50.59 309 GLU A N 1
ATOM 2557 C CA . GLU A 1 309 ? -3.134 -33.113 6.444 1.00 50.59 309 GLU A CA 1
ATOM 2558 C C . GLU A 1 309 ? -2.216 -32.374 5.445 1.00 50.59 309 GLU A C 1
ATOM 2560 O O . GLU A 1 309 ? -2.398 -32.496 4.232 1.00 50.59 309 GLU A O 1
ATOM 2565 N N . GLU A 1 310 ? -1.243 -31.592 5.937 1.00 53.19 310 GLU A N 1
ATOM 2566 C CA . GLU A 1 310 ? -0.244 -30.922 5.084 1.00 53.19 310 GLU A CA 1
ATOM 2567 C C . GLU A 1 310 ? 0.568 -31.967 4.291 1.00 53.19 310 GLU A C 1
ATOM 2569 O O . GLU A 1 310 ? 1.192 -32.845 4.889 1.00 53.19 310 GLU A O 1
ATOM 2574 N N . VAL A 1 311 ? 0.556 -31.867 2.952 1.00 48.50 311 VAL A N 1
ATOM 2575 C CA . VAL A 1 311 ? 1.420 -32.641 2.034 1.00 48.50 311 VAL A CA 1
ATOM 2576 C C . VAL A 1 311 ? 2.651 -31.828 1.669 1.00 48.50 311 VAL A C 1
ATOM 2578 O O . VAL A 1 311 ? 2.472 -30.654 1.269 1.00 48.50 311 VAL A O 1
#

pLDDT: mean 86.75, std 13.04, range [37.59, 97.69]

Foldseek 3Di:
DPPPDPVNLVVLVVLLVVLLVVLVVLLVLLLVQLVVVPAFDKDWAADDDDPVGDDPDDDSVRTDIDGPSVLLVVVSVVVVVVSVVLVVVCVCCCVPVVDRVSSVVNSCVSVVCCPQPPSNCCRVVVDDADPPNCPDPRRNPPDQDWDADPQFIAGVVRAGDVVSLVVLLVQLLVQLLVLLPDPDDLQVSLVSSVPPRLVSCLVVLVPHLDDLVSLVVSQVSSVVSCCVSVVDPPPDDPVLQCDCVVVVRSNHHRSSVVSLVSLQVVLCVLVVCLVVDVVSVVVLVVCVVVVGCSNCSVVVVCPVVVVDDDD

Sequence (311 aa):
MDMSNTNILWSLRIIYVSSQLLYLLLLYIIKNRIISTNDTRKLKVKPEISFFQRNDTLEEDEMVEISFKDYDYKEYSKILKGMLIQFLIVIFIHFKLSISQPLVIQSLVPFKSLFLNPLFIFYIRNNPILRPFEDNMLFQKTRIGVYKYLGIIEDSRGIPTSKSFEEVQTKLIARVERLCRTRLNARNLFQAINQHAISLLNYHIGVLQLEPADFSKLDDAVRAVLVKNKIHLRPGCKERLYLPRKELGRGLHSVEFKSEHMLLQLLDCLEKHKDTSTRRAAILKVENNNKTHLSLIKNFLKIKYGLEEEV